Protein 7T28 (pdb70)

Solvent-accessible surface area: 12103 Å² total; per-residue (Å²): 52,67,17,78,8,8,0,0,0,20,38,177,22,178,159,42,34,5,3,0,0,4,2,24,9,70,67,49,20,32,0,0,1,1,0,0,98,28,0,6,137,2,1,140,90,52,127,18,81,24,76,49,5,52,0,0,0,0,0,6,18,58,67,14,2,10,33,2,3,56,84,4,2,60,64,7,76,115,106,34,70,26,92,114,14,36,0,1,0,0,88,73,6,33,116,42,0,25,108,101,27,17,172,31,19,15,182,149,23,105,124,90,62,12,80,59,8,4,57,46,79,60,0,140,19,161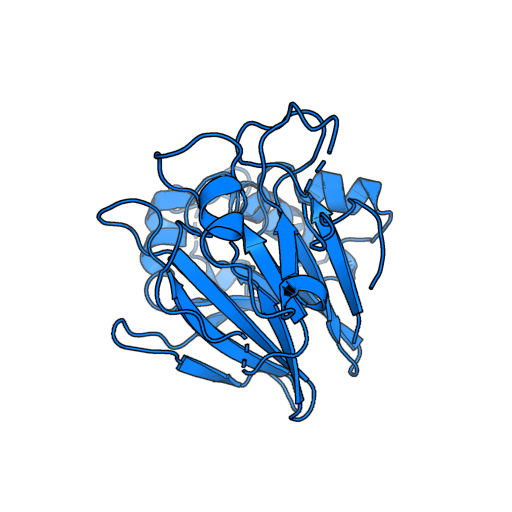,112,120,30,58,15,147,23,88,36,85,170,34,1,5,1,38,2,55,20,10,148,18,51,94,193,42,38,5,9,0,0,0,3,9,0,165,65,79,54,55,10,8,3,5,8,7,58,60,35,119,178,65,55,54,94,12,45,94,3,14,12,0,0,11,73,124,99,40,74,59,23,0,2,48,60,42,12,67,115,135,34,118,133,119,61,16,100,101,17,43,2,0,4,6,15,38,140,37,186,141,79,176,15,164,44,2,104,55,69,141,75,181

Organism: Bacillus phage BSP38 (NCBI:txid2283013)

Secondary structure (DSSP, 8-state):
-EEEEEE-B-TT-SSS-B-EEEEE-TTS-EEEE---TTHHHHHHHTT--GGG--EEE---SSHHHHTTHHHHHHIIIIISSS--EEEEEEGGGSHHIIIIITTTS-STT----GGGTEEEEEE---SSS-EEEE-SSSEEEEEEEE--STT--EEEEEEEETTEEEEEE------SS-----SEEEEE-BSSSSTTS-BHHHHHTT-TTSGGGTEEEESB-S-------EEPPTT-B-

Foldseek 3Di:
DKKAFLWFAAPPADPTAQGKIWDAAPVRATEIEFDAQCSVVSCVVLVHDLVSHAAYEYFDLDRSRCVCVLVSLVCCVPVVVLPAHYYEYEQVCQCVNQVPSCVVAHDPDGDDTPVSRHPYDHAYDDAPAWGWDDDDPFWIKIWYWEFFDPPGTGIWIWTTGNHATEETGGSYAPDPDDDLSHQAYEAEEECDPDDRGHHPVSVVVVPPPPSLCRYEYGHYHHPDPDPSHYYRDHSDMD

Structure (mmCIF, N/CA/C/O backbone):
data_7T28
#
_entry.id   7T28
#
_cell.length_a   82.485
_cell.length_b   82.485
_cell.length_c   76.098
_cell.angle_alpha   90.000
_cell.angle_beta   90.000
_cell.angle_gamma   120.000
#
_symmetry.space_group_name_H-M   'P 32 2 1'
#
loop_
_entity.id
_entity.type
_entity.pdbx_description
1 polymer 'Putative metal-dependent hydrolase'
2 non-polymer 'ZINC ION'
3 water water
#
loop_
_atom_site.group_PDB
_atom_site.id
_atom_site.type_symbol
_atom_site.label_atom_id
_atom_site.label_alt_id
_atom_site.label_comp_id
_atom_site.label_asym_id
_atom_site.label_entity_id
_atom_site.label_seq_id
_atom_site.pdbx_PDB_ins_code
_atom_site.Cartn_x
_atom_site.Cartn_y
_atom_site.Cartn_z
_atom_site.occupancy
_atom_site.B_iso_or_equiv
_atom_site.auth_seq_id
_atom_site.auth_comp_id
_atom_site.auth_asym_id
_atom_site.auth_atom_id
_atom_site.pdbx_PDB_model_num
ATOM 1 N N . THR A 1 6 ? 22.37519 -2.24081 4.07114 1.000 115.36411 6 THR A N 1
ATOM 2 C CA . THR A 1 6 ? 23.26033 -2.71879 3.01528 1.000 124.67576 6 THR A CA 1
ATOM 3 C C . THR A 1 6 ? 22.48728 -3.50365 1.95990 1.000 111.52418 6 THR A C 1
ATOM 4 O O . THR A 1 6 ? 22.04774 -4.62738 2.20589 1.000 109.56079 6 THR A O 1
ATOM 8 N N . GLN A 1 7 ? 22.32290 -2.90401 0.78306 1.000 103.36514 7 GLN A N 1
ATOM 9 C CA . GLN A 1 7 ? 21.63494 -3.54130 -0.32840 1.000 113.38213 7 GLN A CA 1
ATOM 10 C C . GLN A 1 7 ? 22.43706 -3.34903 -1.60650 1.000 108.79737 7 GLN A C 1
ATOM 11 O O . GLN A 1 7 ? 23.20519 -2.39236 -1.74155 1.000 106.00756 7 GLN A O 1
ATOM 17 N N . ILE A 1 8 ? 22.24683 -4.27056 -2.54584 1.000 97.62049 8 ILE A N 1
ATOM 18 C CA . ILE A 1 8 ? 22.93392 -4.23868 -3.82881 1.000 110.17726 8 ILE A CA 1
ATOM 19 C C . ILE A 1 8 ? 21.89664 -4.09037 -4.93284 1.000 101.80520 8 ILE A C 1
ATOM 20 O O . ILE A 1 8 ? 20.75089 -4.53421 -4.80304 1.00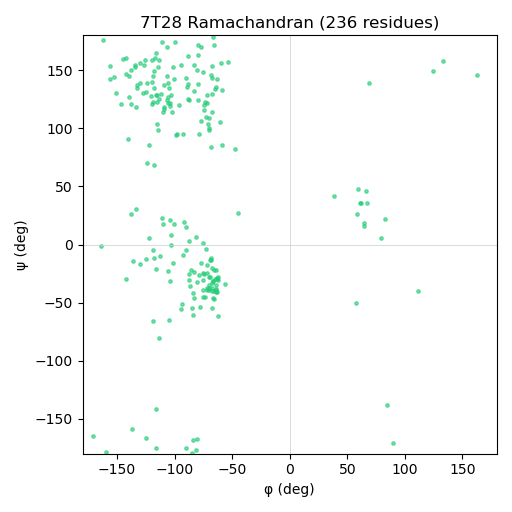0 107.74539 8 ILE A O 1
ATOM 25 N N . ARG A 1 9 ? 22.30160 -3.43742 -6.01943 1.000 100.54938 9 ARG A N 1
ATOM 26 C CA . ARG A 1 9 ? 21.47422 -3.29767 -7.21093 1.000 93.57750 9 ARG A CA 1
ATOM 27 C C . ARG A 1 9 ? 22.33024 -3.61696 -8.42522 1.000 86.65035 9 ARG A C 1
ATOM 28 O O . ARG A 1 9 ? 23.32821 -2.93584 -8.67941 1.000 87.61889 9 ARG A O 1
ATOM 36 N N . MET A 1 10 ? 21.95086 -4.65591 -9.16354 1.000 100.09251 10 MET A N 1
ATOM 37 C CA . MET A 1 10 ? 22.68240 -5.04959 -10.36257 1.000 96.06835 10 MET A CA 1
ATOM 38 C C . MET A 1 10 ? 22.32004 -4.09646 -11.49428 1.000 81.09550 10 MET A C 1
ATOM 39 O O . MET A 1 10 ? 21.21303 -4.15992 -12.03922 1.000 85.60130 10 MET A O 1
ATOM 44 N N . VAL A 1 11 ? 23.24898 -3.20205 -11.83878 1.000 75.66298 11 VAL A N 1
ATOM 45 C CA . VAL A 1 11 ? 23.02478 -2.27767 -12.94902 1.000 86.15371 11 VAL A CA 1
ATOM 46 C C . VAL A 1 11 ? 22.86557 -3.05274 -14.25065 1.000 75.52612 11 VAL A C 1
ATOM 47 O O . VAL A 1 11 ? 21.81970 -2.99859 -14.90779 1.000 78.25277 11 VAL A O 1
ATOM 51 N N . GLY A 1 12 ? 23.90446 -3.78667 -14.63771 1.000 73.46717 12 GLY A N 1
ATOM 52 C CA . GLY A 1 12 ? 23.83257 -4.66029 -15.79042 1.000 73.74793 12 GLY A CA 1
ATOM 53 C C . GLY A 1 12 ? 24.08340 -6.10345 -15.40907 1.000 74.03287 12 GLY A C 1
ATOM 54 O O . GLY A 1 12 ? 24.68577 -6.37587 -14.36665 1.000 77.90301 12 GLY A O 1
ATOM 55 N N . THR A 1 13 ? 23.62783 -7.03928 -16.24052 1.000 88.82766 13 THR A N 1
ATOM 56 C CA . THR A 1 13 ? 23.76482 -8.46010 -15.94509 1.000 83.22698 13 THR A CA 1
ATOM 57 C C . THR A 1 13 ? 24.34257 -9.28355 -17.08660 1.000 90.84105 13 THR A C 1
ATOM 58 O O . THR A 1 13 ? 24.79211 -10.40888 -16.83693 1.000 82.74008 13 THR A O 1
ATOM 62 N N . GLY A 1 14 ? 24.35799 -8.77190 -18.31744 1.000 82.97147 14 GLY A N 1
ATOM 63 C CA . GLY A 1 14 ? 24.82474 -9.55101 -19.44270 1.000 78.01893 14 GLY A CA 1
ATOM 64 C C . GLY A 1 14 ? 26.33658 -9.65546 -19.51511 1.000 75.11334 14 GLY A C 1
ATOM 65 O O . GLY A 1 14 ? 27.07873 -8.98306 -18.79976 1.000 71.96626 14 GLY A O 1
ATOM 66 N N . SER A 1 15 ? 26.79182 -10.52626 -20.41215 1.000 96.28232 15 SER A N 1
ATOM 67 C CA . SER A 1 15 ? 28.21578 -10.73235 -20.63760 1.000 96.90345 15 SER A CA 1
ATOM 68 C C . SER A 1 15 ? 28.75547 -9.62053 -21.53759 1.000 90.46057 15 SER A C 1
ATOM 69 O O . SER A 1 15 ? 28.09510 -8.60712 -21.78351 1.000 77.39025 15 SER A O 1
ATOM 72 N N . ALA A 1 16 ? 29.97502 -9.80730 -22.04860 1.000 86.77023 16 ALA A N 1
ATOM 73 C CA . ALA A 1 16 ? 30.61038 -8.76670 -22.85009 1.000 82.88292 16 ALA A CA 1
ATOM 74 C C . ALA A 1 16 ? 29.88311 -8.53562 -24.16776 1.000 92.65251 16 ALA A C 1
ATOM 75 O O . ALA A 1 16 ? 29.87300 -7.40934 -24.67743 1.000 79.69833 16 ALA A O 1
ATOM 77 N N . PHE A 1 17 ? 29.26807 -9.57614 -24.72978 1.000 80.03628 17 PHE A N 1
ATOM 78 C CA . PHE A 1 17 ? 28.63706 -9.49597 -26.04068 1.000 87.00271 17 PHE A CA 1
ATOM 79 C C . PHE A 1 17 ? 27.11590 -9.56160 -25.96203 1.000 87.36932 17 PHE A C 1
ATOM 80 O O . PHE A 1 17 ? 26.45682 -9.82365 -26.97311 1.000 92.96920 17 PHE A O 1
ATOM 88 N N . SER A 1 18 ? 26.54609 -9.32639 -24.78434 1.000 91.06236 18 SER A N 1
ATOM 89 C CA . SER A 1 18 ? 25.09845 -9.31741 -24.64511 1.000 99.68182 18 SER A CA 1
ATOM 90 C C . SER A 1 18 ? 24.51264 -8.03627 -25.22842 1.000 90.54308 18 SER A C 1
ATOM 91 O O . SER A 1 18 ? 25.13921 -6.97329 -25.21027 1.000 85.16558 18 SER A O 1
ATOM 94 N N . LYS A 1 19 ? 23.29236 -8.14859 -25.75703 1.000 98.47991 19 LYS A N 1
ATOM 95 C CA . LYS A 1 19 ? 22.58354 -7.00742 -26.31616 1.000 106.72037 19 LYS A CA 1
ATOM 96 C C . LYS A 1 19 ? 21.30569 -6.65078 -25.57232 1.000 110.83928 19 LYS A C 1
ATOM 97 O O . LYS A 1 19 ? 20.84340 -5.51140 -25.69486 1.000 116.74526 19 LYS A O 1
ATOM 103 N N . LYS A 1 20 ? 20.72285 -7.57984 -24.81490 1.000 97.70705 20 LYS A N 1
ATOM 104 C CA . LYS A 1 20 ? 19.51058 -7.29947 -24.05606 1.000 104.03165 20 LYS A CA 1
ATOM 105 C C . LYS A 1 20 ? 19.80438 -6.73097 -22.67522 1.000 105.31339 20 LYS A C 1
ATOM 106 O O . LYS A 1 20 ? 19.00059 -5.95139 -22.15102 1.000 112.58794 20 LYS A O 1
ATOM 112 N N . PHE A 1 21 ? 20.93288 -7.10028 -22.07560 1.000 97.02883 21 PHE A N 1
ATOM 113 C CA . PHE A 1 21 ? 21.33677 -6.59302 -20.77446 1.000 92.08613 21 PHE A CA 1
ATOM 114 C C . PHE A 1 21 ? 22.63323 -5.80476 -20.91456 1.000 86.33018 21 PHE A C 1
ATOM 115 O O . PHE A 1 21 ? 23.37391 -5.95507 -21.89053 1.000 102.72688 21 PHE A O 1
ATOM 123 N N . TYR A 1 22 ? 22.90314 -4.95992 -19.92215 1.000 87.63418 22 TYR A N 1
ATOM 124 C CA . TYR A 1 22 ? 24.08146 -4.10915 -19.94389 1.000 81.48081 22 TYR A CA 1
ATOM 125 C C . TYR A 1 22 ? 25.31259 -4.87709 -19.47996 1.000 86.47088 22 TYR A C 1
ATOM 126 O O . TYR A 1 22 ? 25.26670 -6.07763 -19.20616 1.000 81.61504 22 TYR A O 1
ATOM 135 N N . ASN A 1 23 ? 26.43299 -4.16414 -19.39364 1.000 82.76596 23 ASN A N 1
ATOM 136 C CA . ASN A 1 23 ? 27.64465 -4.74699 -18.83741 1.000 81.83954 23 ASN A CA 1
ATOM 137 C C . ASN A 1 23 ? 27.43380 -5.06307 -17.36237 1.000 77.92854 23 ASN A C 1
ATOM 138 O O . ASN A 1 23 ? 26.89154 -4.25049 -16.60909 1.000 80.52096 23 ASN A O 1
ATOM 143 N N . ASN A 1 24 ? 27.85082 -6.26256 -16.95709 1.000 91.37016 24 ASN A N 1
ATOM 144 C CA . ASN A 1 24 ? 27.65083 -6.73335 -15.59193 1.000 76.37363 24 ASN A CA 1
ATOM 145 C C . ASN A 1 24 ? 28.35606 -5.82278 -14.59669 1.000 71.55463 24 ASN A C 1
ATOM 146 O O . ASN A 1 24 ? 29.58569 -5.84561 -14.48313 1.000 80.80837 24 ASN A O 1
ATOM 151 N N . SER A 1 25 ? 27.58165 -5.01261 -13.88085 1.000 66.65342 25 SER A N 1
ATOM 152 C CA . SER A 1 25 ? 28.11061 -4.08310 -12.89706 1.000 75.95454 25 SER A CA 1
ATOM 153 C C . SER A 1 25 ? 27.19783 -4.08047 -11.68226 1.000 77.08888 25 SER A C 1
ATOM 154 O O . SER A 1 25 ? 25.97899 -4.22475 -11.81172 1.000 69.72747 25 SER A O 1
ATOM 157 N N . ALA A 1 26 ? 27.79388 -3.92570 -10.50566 1.000 68.26888 26 ALA A N 1
ATOM 158 C CA . ALA A 1 26 ? 27.06610 -3.94251 -9.24683 1.000 86.61318 26 ALA A CA 1
ATOM 159 C C . ALA A 1 26 ? 27.02310 -2.54296 -8.65030 1.000 81.37045 26 ALA A C 1
ATOM 160 O O . ALA A 1 26 ? 28.02524 -1.82138 -8.66042 1.000 82.52059 26 ALA A O 1
ATOM 162 N N . LEU A 1 27 ? 25.85850 -2.16634 -8.13186 1.000 75.97291 27 LEU A N 1
ATOM 163 C CA . LEU A 1 27 ? 25.65141 -0.87667 -7.47780 1.000 74.28850 27 LEU A CA 1
ATOM 164 C C . LEU A 1 27 ? 25.36155 -1.15129 -6.00524 1.000 83.59488 27 LEU A C 1
ATOM 165 O O . LEU A 1 27 ? 24.23191 -1.48527 -5.63596 1.000 80.68400 27 LEU A O 1
ATOM 170 N N . VAL A 1 28 ? 26.38529 -1.01233 -5.16804 1.000 79.51432 28 VAL A N 1
ATOM 171 C CA . VAL A 1 28 ? 26.29129 -1.32145 -3.74636 1.000 90.76040 28 VAL A CA 1
ATOM 172 C C . VAL A 1 28 ? 26.18855 -0.02184 -2.96256 1.000 95.12145 28 VAL A C 1
ATOM 173 O O . VAL A 1 28 ? 27.00561 0.88998 -3.14338 1.000 96.24790 28 VAL A O 1
ATOM 177 N N . THR A 1 29 ? 25.18397 0.06415 -2.09428 1.000 90.28790 29 THR A N 1
ATOM 178 C CA . THR A 1 29 ? 25.02305 1.17780 -1.16782 1.000 96.36684 29 THR A CA 1
ATOM 179 C C . THR A 1 29 ? 25.08415 0.62793 0.24999 1.000 103.65192 29 THR A C 1
ATOM 180 O O . THR A 1 29 ? 24.29801 -0.25435 0.61179 1.000 100.94316 29 THR A O 1
ATOM 184 N N . PHE A 1 30 ? 26.01817 1.14345 1.04496 1.000 100.88361 30 PHE A N 1
ATOM 185 C CA . PHE A 1 30 ? 26.29105 0.59985 2.36458 1.000 110.26161 30 PHE A CA 1
ATOM 186 C C . PHE A 1 30 ? 25.42297 1.27857 3.42393 1.000 120.89184 30 PHE A C 1
ATOM 187 O O . PHE A 1 30 ? 24.55365 2.10145 3.12649 1.000 116.87030 30 PHE A O 1
ATOM 195 N N . THR A 1 31 ? 25.66878 0.92419 4.68838 1.000 107.14946 31 THR A N 1
ATOM 196 C CA . THR A 1 31 ? 24.85980 1.45365 5.78151 1.000 112.79781 31 THR A CA 1
ATOM 197 C C . THR A 1 31 ? 25.20150 2.90481 6.09497 1.000 116.08510 31 THR A C 1
ATOM 198 O O . THR A 1 31 ? 24.35703 3.63556 6.62544 1.000 121.01586 31 THR A O 1
ATOM 202 N N . ASN A 1 32 ? 26.42194 3.34070 5.78329 1.000 118.33876 32 ASN A N 1
ATOM 203 C CA . ASN A 1 32 ? 26.85089 4.70609 6.05170 1.000 121.76812 32 ASN A CA 1
ATOM 204 C C . ASN A 1 32 ? 26.60132 5.64424 4.87462 1.000 122.59980 32 ASN A C 1
ATOM 205 O O . ASN A 1 32 ? 27.21833 6.71359 4.80417 1.000 122.12342 32 ASN A O 1
ATOM 210 N N . GLY A 1 33 ? 25.71434 5.27004 3.95420 1.000 114.65808 33 GLY A N 1
ATOM 211 C CA . GLY A 1 33 ? 25.39656 6.09823 2.81121 1.000 114.50956 33 GLY A CA 1
ATOM 212 C C . GLY A 1 33 ? 26.40059 6.05638 1.68100 1.000 109.27634 33 GLY A C 1
ATOM 213 O O . GLY A 1 33 ? 26.25234 6.81834 0.71645 1.000 109.10523 33 GLY A O 1
ATOM 214 N N . TYR A 1 34 ? 27.41210 5.19646 1.76122 1.000 109.97545 34 TYR A N 1
ATOM 215 C CA . TYR A 1 34 ? 28.43020 5.11186 0.72235 1.000 102.25849 34 TYR A CA 1
ATOM 216 C C . TYR A 1 34 ? 27.89392 4.29787 -0.44968 1.000 104.10632 34 TYR A C 1
ATOM 217 O O . TYR A 1 34 ? 27.45788 3.15516 -0.27156 1.000 106.87244 34 TYR A O 1
ATOM 226 N N . ASN A 1 35 ? 27.92367 4.88359 -1.64368 1.000 95.56467 35 ASN A N 1
ATOM 227 C CA . ASN A 1 35 ? 27.45863 4.22216 -2.85594 1.000 98.83612 35 ASN A CA 1
ATOM 228 C C . ASN A 1 35 ? 28.66678 3.77347 -3.66869 1.000 94.61719 35 ASN A C 1
ATOM 229 O O . ASN A 1 35 ? 29.47844 4.60391 -4.09182 1.000 87.49002 35 ASN A O 1
ATOM 234 N N . LEU A 1 36 ? 28.78178 2.46554 -3.88499 1.000 86.09024 36 LEU A N 1
ATOM 235 C CA . LEU A 1 36 ? 29.92248 1.87341 -4.56971 1.000 82.47138 36 LEU A CA 1
ATOM 236 C C . LEU A 1 36 ? 29.45840 1.18586 -5.84474 1.000 92.05674 36 LEU A C 1
ATOM 237 O O . LEU A 1 36 ? 28.46037 0.45737 -5.83548 1.000 96.00985 36 LEU A O 1
ATOM 242 N N . LEU A 1 37 ? 30.18461 1.41843 -6.93401 1.000 79.17087 37 LEU A N 1
ATOM 243 C CA . LEU A 1 37 ? 29.94480 0.75573 -8.20786 1.000 78.41025 37 LEU A CA 1
ATOM 244 C C . LEU A 1 37 ? 31.11479 -0.16865 -8.51212 1.000 76.59161 37 LEU A C 1
ATOM 245 O O . LEU A 1 37 ? 32.27511 0.24920 -8.44003 1.000 75.67835 37 LEU A O 1
ATOM 250 N N . ILE A 1 38 ? 30.81125 -1.41778 -8.84562 1.000 72.83238 38 ILE A N 1
ATOM 251 C CA . ILE A 1 38 ? 31.82456 -2.41081 -9.18164 1.000 74.25624 38 ILE A CA 1
ATOM 252 C C . ILE A 1 38 ? 31.84318 -2.55090 -10.69811 1.000 76.37754 38 ILE A C 1
ATOM 253 O O . ILE A 1 38 ? 30.86269 -3.00620 -11.29762 1.000 70.02152 38 ILE A O 1
ATOM 258 N N . ASP A 1 39 ? 32.96022 -2.14509 -11.31164 1.000 83.92528 39 ASP A N 1
ATOM 259 C CA . ASP A 1 39 ? 33.17903 -2.19078 -12.75671 1.000 71.64486 39 ASP A CA 1
ATOM 260 C C . ASP A 1 39 ? 32.28524 -1.19858 -13.49538 1.000 78.13511 39 ASP A C 1
ATOM 261 O O . ASP A 1 39 ? 31.10738 -1.03684 -13.16042 1.000 74.34782 39 ASP A O 1
ATOM 266 N N . CYS A 1 40 ? 32.84015 -0.52590 -14.50686 1.000 78.54247 40 CYS A N 1
ATOM 267 C CA . CYS A 1 40 ? 32.11686 0.50035 -15.26580 1.000 79.50574 40 CYS A CA 1
ATOM 268 C C . CYS A 1 40 ? 32.49466 0.35297 -16.73947 1.000 81.09277 40 CYS A C 1
ATOM 269 O O . CYS A 1 40 ? 33.46538 0.95404 -17.20719 1.000 81.25069 40 CYS A O 1
ATOM 272 N N . GLY A 1 41 ? 31.71844 -0.44652 -17.46443 1.000 74.09955 41 GLY A N 1
ATOM 273 C CA . GLY A 1 41 ? 31.95575 -0.67917 -18.87136 1.000 82.01892 41 GLY A CA 1
ATOM 274 C C . GLY A 1 41 ? 31.34677 0.39762 -19.74910 1.000 83.45067 41 GLY A C 1
ATOM 275 O O . GLY A 1 41 ? 30.90462 1.45260 -19.29182 1.000 90.62785 41 GLY A O 1
ATOM 276 N N . HIS A 1 42 ? 31.32226 0.10577 -21.05188 1.000 72.25409 42 HIS A N 1
ATOM 277 C CA . HIS A 1 42 ? 30.85215 1.08643 -22.02485 1.000 75.78610 42 HIS A CA 1
ATOM 278 C C . HIS A 1 42 ? 29.36055 1.36582 -21.88530 1.000 76.74147 42 HIS A C 1
ATOM 279 O O . HIS A 1 42 ? 28.92091 2.49554 -22.12720 1.000 81.23149 42 HIS A O 1
ATOM 286 N N . SER A 1 43 ? 28.57080 0.36711 -21.49631 1.000 74.25118 43 SER A N 1
ATOM 287 C CA . SER A 1 43 ? 27.12731 0.52001 -21.37822 1.000 76.71463 43 SER A CA 1
ATOM 288 C C . SER A 1 43 ? 26.66120 0.66620 -19.93423 1.000 83.06013 43 SER A C 1
ATOM 289 O O . SER A 1 43 ? 25.45229 0.66087 -19.68219 1.000 97.51186 43 SER A O 1
ATOM 292 N N . VAL A 1 44 ? 27.58270 0.80153 -18.98585 1.000 73.13396 44 VAL A N 1
ATOM 293 C CA . VAL A 1 44 ? 27.22440 0.92431 -17.57314 1.000 77.08444 44 VAL A CA 1
ATOM 294 C C . VAL A 1 44 ? 26.67310 2.31693 -17.26991 1.000 76.15538 44 VAL A C 1
ATOM 295 O O . VAL A 1 44 ? 25.65104 2.41680 -16.57470 1.000 81.94818 44 VAL A O 1
ATOM 299 N N . PRO A 1 45 ? 27.28667 3.41325 -17.74148 1.000 73.57828 45 PRO A N 1
ATOM 300 C CA . PRO A 1 45 ? 26.64883 4.72623 -17.53719 1.000 76.48652 45 PRO A CA 1
ATOM 301 C C . PRO A 1 45 ? 25.23795 4.80835 -18.09377 1.000 79.80797 45 PRO A C 1
ATOM 302 O O . PRO A 1 45 ? 24.39410 5.50278 -17.51285 1.000 83.00572 45 PRO A O 1
ATOM 306 N N . LYS A 1 46 ? 24.95261 4.12161 -19.20327 1.000 88.81523 46 LYS A N 1
ATOM 307 C CA . LYS A 1 46 ? 23.57862 4.06029 -19.69091 1.000 95.86871 46 LYS A CA 1
ATOM 308 C C . LYS A 1 46 ? 22.71059 3.21214 -18.77007 1.000 92.62095 46 LYS A C 1
ATOM 309 O O . LYS A 1 46 ? 21.54482 3.54513 -18.52523 1.000 96.65565 46 LYS A O 1
ATOM 315 N N . GLY A 1 47 ? 23.26107 2.11116 -18.25158 1.000 82.29643 47 GLY A N 1
ATOM 316 C CA . GLY A 1 47 ? 22.53409 1.32305 -17.27161 1.000 98.97737 47 GLY A CA 1
ATOM 317 C C . GLY A 1 47 ? 22.23425 2.09660 -16.00400 1.000 92.23446 47 GLY A C 1
ATOM 318 O O . GLY A 1 47 ? 21.22444 1.84447 -15.34104 1.000 93.51883 47 GLY A O 1
ATOM 319 N N . LEU A 1 48 ? 23.10523 3.04331 -15.64668 1.000 85.87606 48 LEU A N 1
ATOM 320 C CA . LEU A 1 48 ? 22.81434 3.93450 -14.52943 1.000 94.86661 48 LEU A CA 1
ATOM 321 C C . LEU A 1 48 ? 21.72760 4.93590 -14.89785 1.000 96.22204 48 LEU A C 1
ATOM 322 O O . LEU A 1 48 ? 20.87968 5.27635 -14.06486 1.000 105.26523 48 LEU A O 1
ATOM 327 N N . HIS A 1 49 ? 21.73729 5.41868 -16.14298 1.000 108.51469 49 HIS A N 1
ATOM 328 C CA . HIS A 1 49 ? 20.70517 6.35006 -16.58389 1.000 102.76663 49 HIS A CA 1
ATOM 329 C C . HIS A 1 49 ? 19.35331 5.66194 -16.72179 1.000 106.37496 49 HIS A C 1
ATOM 330 O O . HIS A 1 49 ? 18.31109 6.31023 -16.57391 1.000 111.41767 49 HIS A O 1
ATOM 337 N N . ASP A 1 50 ? 19.34895 4.35666 -17.00271 1.000 110.91396 50 ASP A N 1
ATOM 338 C CA . ASP A 1 50 ? 18.09158 3.62014 -17.07828 1.000 114.08012 50 ASP A CA 1
ATOM 339 C C . ASP A 1 50 ? 17.52513 3.35920 -15.68801 1.000 117.49369 50 ASP A C 1
ATOM 340 O O . ASP A 1 50 ? 16.30916 3.44599 -15.47995 1.000 126.35265 50 ASP A O 1
ATOM 345 N N . ALA A 1 51 ? 18.38994 3.04862 -14.72316 1.000 117.15086 51 ALA A N 1
ATOM 346 C CA . ALA A 1 51 ? 17.96421 2.78653 -13.35400 1.000 123.00419 51 ALA A CA 1
ATOM 347 C C . ALA A 1 51 ? 17.59177 4.05179 -12.59063 1.000 123.77534 51 ALA A C 1
ATOM 348 O O . ALA A 1 51 ? 17.25260 3.95855 -11.40573 1.000 125.57556 51 ALA A O 1
ATOM 350 N N . ASP A 1 52 ? 17.65973 5.22051 -13.23341 1.000 123.00499 52 ASP A N 1
ATOM 351 C CA . ASP A 1 52 ? 17.22410 6.48934 -12.64355 1.000 136.71453 52 ASP A CA 1
ATOM 352 C C . ASP A 1 52 ? 18.02661 6.84772 -11.39421 1.000 143.68116 52 ASP A C 1
ATOM 353 O O . ASP A 1 52 ? 17.49480 7.41295 -10.43645 1.000 138.16471 52 ASP A O 1
ATOM 358 N N . ILE A 1 53 ? 19.31557 6.52691 -11.39894 1.000 139.01532 53 ILE A N 1
ATOM 359 C CA . ILE A 1 53 ? 20.21370 6.94676 -10.33030 1.000 132.11186 53 ILE A CA 1
ATOM 360 C C . ILE A 1 53 ? 21.16716 7.99170 -10.90751 1.000 127.49552 53 ILE A C 1
ATOM 361 O O . ILE A 1 53 ? 21.96608 7.67682 -11.80287 1.000 119.17084 53 ILE A O 1
ATOM 366 N N . PRO A 1 54 ? 21.10572 9.24203 -10.45251 1.000 129.81367 54 PRO A N 1
ATOM 367 C CA . PRO A 1 54 ? 22.02993 10.25786 -10.96782 1.000 119.28346 54 PRO A CA 1
ATOM 368 C C . PRO A 1 54 ? 23.47175 9.91434 -10.62662 1.000 111.66149 54 PRO A C 1
ATOM 369 O O . PRO A 1 54 ? 23.77033 9.39496 -9.54918 1.000 122.85494 54 PRO A O 1
ATOM 373 N N . LEU A 1 55 ? 24.37058 10.21037 -11.56619 1.000 118.86458 55 LEU A N 1
ATOM 374 C CA . LEU A 1 55 ? 25.78413 9.90831 -11.38334 1.000 116.18794 55 LEU A CA 1
ATOM 375 C C . LEU A 1 55 ? 26.43983 10.77860 -10.32028 1.000 110.20828 55 LEU A C 1
ATOM 376 O O . LEU A 1 55 ? 27.55212 10.46025 -9.88587 1.000 109.02656 55 LEU A O 1
ATOM 381 N N . GLU A 1 56 ? 25.78413 11.85920 -9.89072 1.000 106.20475 56 GLU A N 1
ATOM 382 C CA . GLU A 1 56 ? 26.33156 12.70667 -8.83894 1.000 115.16108 56 GLU A CA 1
ATOM 383 C C . GLU A 1 56 ? 26.35376 12.02168 -7.47906 1.000 110.42367 56 GLU A C 1
ATOM 384 O O . GLU A 1 56 ? 27.00943 12.52912 -6.56281 1.000 113.61879 56 GLU A O 1
ATOM 390 N N . SER A 1 57 ? 25.66383 10.89420 -7.32372 1.000 105.70210 57 SER A N 1
ATOM 391 C CA . SER A 1 57 ? 25.62291 10.17357 -6.05875 1.000 113.69517 57 SER A CA 1
ATOM 392 C C . SER A 1 57 ? 26.72284 9.12686 -5.93051 1.000 103.29129 57 SER A C 1
ATOM 393 O O . SER A 1 57 ? 26.84784 8.51136 -4.86703 1.000 103.93873 57 SER A O 1
ATOM 396 N N . ILE A 1 58 ? 27.52117 8.91278 -6.97680 1.000 100.77116 58 ILE A N 1
ATOM 397 C CA . ILE A 1 58 ? 28.57475 7.90506 -6.92750 1.000 98.41035 58 ILE A CA 1
ATOM 398 C C . ILE A 1 58 ? 29.69501 8.37971 -6.01253 1.000 91.77534 58 ILE A C 1
ATOM 399 O O . ILE A 1 58 ? 30.20895 9.49589 -6.15860 1.000 94.68358 58 ILE A O 1
ATOM 404 N N . ASP A 1 59 ? 30.08323 7.53223 -5.06328 1.000 86.26328 59 ASP A N 1
ATOM 405 C CA . ASP A 1 59 ? 31.17056 7.85825 -4.14993 1.000 88.64251 59 ASP A CA 1
ATOM 406 C C . ASP A 1 59 ? 32.46653 7.13690 -4.48184 1.000 84.34989 59 ASP A C 1
ATOM 407 O O . ASP A 1 59 ? 33.54723 7.68558 -4.24182 1.000 85.65005 59 ASP A O 1
ATOM 412 N N . GLY A 1 60 ? 32.38397 5.92840 -5.02795 1.000 89.00030 60 GLY A N 1
ATOM 413 C CA . GLY A 1 60 ? 33.57254 5.17276 -5.36895 1.000 80.62035 60 GLY A CA 1
ATOM 414 C C . GLY A 1 60 ? 33.27410 4.16105 -6.44771 1.000 76.53038 60 GLY A C 1
ATOM 415 O O . GLY A 1 60 ? 32.13667 3.70421 -6.59578 1.000 76.08823 60 GLY A O 1
ATOM 416 N N . ILE A 1 61 ? 34.30648 3.81037 -7.21001 1.000 75.61324 61 ILE A N 1
ATOM 417 C CA . ILE A 1 61 ? 34.20358 2.82516 -8.27897 1.000 75.12108 61 ILE A CA 1
ATOM 418 C C . ILE A 1 61 ? 35.28513 1.77590 -8.06823 1.000 71.19429 61 ILE A C 1
ATOM 419 O O . ILE A 1 61 ? 36.45687 2.11623 -7.86838 1.000 72.21810 61 ILE A O 1
ATOM 424 N N . LEU A 1 62 ? 34.89140 0.50668 -8.10536 1.000 69.36049 62 LEU A N 1
ATOM 425 C CA . LEU A 1 62 ? 35.80948 -0.61236 -7.96108 1.000 69.66579 62 LEU A CA 1
ATOM 426 C C . LEU A 1 62 ? 36.03026 -1.27512 -9.31372 1.000 66.76017 62 LEU A C 1
ATOM 427 O O . LEU A 1 62 ? 35.08679 -1.45287 -10.09031 1.000 65.73110 62 LEU A O 1
ATOM 432 N N . ILE A 1 63 ? 37.27842 -1.64589 -9.58632 1.000 66.84754 63 ILE A N 1
ATOM 433 C CA . ILE A 1 63 ? 37.68406 -2.18833 -10.87615 1.000 65.93427 63 ILE A CA 1
ATOM 434 C C . ILE A 1 63 ? 38.25671 -3.58333 -10.66681 1.000 66.03429 63 ILE A C 1
ATOM 435 O O . ILE A 1 63 ? 39.14755 -3.77630 -9.83171 1.000 72.81405 63 ILE A O 1
ATOM 440 N N . THR A 1 64 ? 37.73981 -4.55306 -11.42296 1.000 76.84195 64 THR A N 1
ATOM 441 C CA . THR A 1 64 ? 38.25513 -5.91480 -11.41375 1.000 72.98096 64 THR A CA 1
ATOM 442 C C . THR A 1 64 ? 38.77324 -6.35879 -12.77472 1.000 87.24057 64 THR A C 1
ATOM 443 O O . THR A 1 64 ? 39.31856 -7.46346 -12.88454 1.000 86.47469 64 THR A O 1
ATOM 447 N N . HIS A 1 65 ? 38.62068 -5.53427 -13.80792 1.000 83.97516 65 HIS A N 1
ATOM 448 C CA . HIS A 1 65 ? 39.07195 -5.84512 -15.15496 1.000 97.31623 65 HIS A CA 1
ATOM 449 C C . HIS A 1 65 ? 39.88587 -4.68175 -15.70046 1.000 92.31300 65 HIS A C 1
ATOM 450 O O . HIS A 1 65 ? 39.73442 -3.53548 -15.27444 1.000 101.67992 65 HIS A O 1
ATOM 457 N N . THR A 1 66 ? 40.75268 -4.98967 -16.66281 1.000 84.66695 66 THR A N 1
ATOM 458 C CA . THR A 1 66 ? 41.35757 -3.97518 -17.51522 1.000 101.44264 66 THR A CA 1
ATOM 459 C C . THR A 1 66 ? 40.84186 -4.07492 -18.94576 1.000 89.55174 66 THR A C 1
ATOM 460 O O . THR A 1 66 ? 41.50802 -3.61798 -19.87981 1.000 101.22683 66 THR A O 1
ATOM 464 N N . HIS A 1 67 ? 39.66345 -4.66242 -19.12781 1.000 84.79303 67 HIS A N 1
ATOM 465 C CA . HIS A 1 67 ? 39.07600 -4.91561 -20.43338 1.000 81.77952 67 HIS A CA 1
ATOM 466 C C . HIS A 1 67 ? 37.91809 -3.95814 -20.68863 1.000 81.46369 67 HIS A C 1
ATOM 467 O O . HIS A 1 67 ? 37.45449 -3.24720 -19.79330 1.000 71.84938 67 HIS A O 1
ATOM 474 N N . ALA A 1 68 ? 37.44125 -3.97011 -21.93683 1.000 82.89272 68 ALA A N 1
ATOM 475 C CA . ALA A 1 68 ? 36.51446 -2.94004 -22.39900 1.000 75.49973 68 ALA A CA 1
ATOM 476 C C . ALA A 1 68 ? 35.19680 -2.96957 -21.63309 1.000 79.09226 68 ALA A C 1
ATOM 477 O O . ALA A 1 68 ? 34.64988 -1.91551 -21.28765 1.000 74.30221 68 ALA A O 1
ATOM 479 N N . ASP A 1 69 ? 34.66907 -4.16199 -21.35747 1.000 82.80192 69 ASP A N 1
ATOM 480 C CA . ASP A 1 69 ? 33.34496 -4.26086 -20.75307 1.000 82.98878 69 ASP A CA 1
ATOM 481 C C . ASP A 1 69 ? 33.31406 -3.84718 -19.28605 1.000 79.24623 69 ASP A C 1
ATOM 482 O O . ASP A 1 69 ? 32.22469 -3.82282 -18.70203 1.000 74.22457 69 ASP A O 1
ATOM 487 N N . HIS A 1 70 ? 34.45727 -3.52370 -18.67515 1.000 74.94692 70 HIS A N 1
ATOM 488 C CA . HIS A 1 70 ? 34.48335 -3.04991 -17.29673 1.000 78.88161 70 HIS A CA 1
ATOM 489 C C . HIS A 1 70 ? 35.17358 -1.70593 -17.10803 1.000 67.63289 70 HIS A C 1
ATOM 490 O O . HIS A 1 70 ? 35.04985 -1.12506 -16.02427 1.000 77.73937 70 HIS A O 1
ATOM 497 N N . ILE A 1 71 ? 35.90505 -1.20121 -18.10295 1.000 74.99791 71 ILE A N 1
ATOM 498 C CA . ILE A 1 71 ? 36.56747 0.09227 -18.00794 1.000 81.68292 71 ILE A CA 1
ATOM 499 C C . ILE A 1 71 ? 36.12331 1.04349 -19.11147 1.000 85.13070 71 ILE A C 1
ATOM 500 O O . ILE A 1 71 ? 36.66472 2.14317 -19.23040 1.000 78.25356 71 ILE A O 1
ATOM 505 N N . GLY A 1 72 ? 35.13786 0.64480 -19.91838 1.000 85.22570 72 GLY A N 1
ATOM 506 C CA . GLY A 1 72 ? 34.74560 1.46469 -21.05383 1.000 82.59380 72 GLY A CA 1
ATOM 507 C C . GLY A 1 72 ? 34.17151 2.80906 -20.64888 1.000 90.19998 72 GLY A C 1
ATOM 508 O O . GLY A 1 72 ? 34.44059 3.82763 -21.29018 1.000 80.77517 72 GLY A O 1
ATOM 509 N N . GLY A 1 73 ? 33.37962 2.83385 -19.58152 1.000 80.93683 73 GLY A N 1
ATOM 510 C CA . GLY A 1 73 ? 32.73562 4.04984 -19.13678 1.000 77.23112 73 GLY A CA 1
ATOM 511 C C . GLY A 1 73 ? 33.53291 4.91435 -18.19015 1.000 78.31546 73 GLY A C 1
ATOM 512 O O . GLY A 1 73 ? 33.01955 5.93829 -17.72898 1.000 79.05766 73 GLY A O 1
ATOM 513 N N . LEU A 1 74 ? 34.77816 4.54146 -17.88394 1.000 84.29817 74 LEU A N 1
ATOM 514 C CA . LEU A 1 74 ? 35.57625 5.33093 -16.95053 1.000 86.95112 74 LEU A CA 1
ATOM 515 C C . LEU A 1 74 ? 35.92471 6.69568 -17.53192 1.000 81.42941 74 LEU A C 1
ATOM 516 O O . LEU A 1 74 ? 35.95692 7.69538 -16.80451 1.000 85.86941 74 LEU A O 1
ATOM 521 N N . GLU A 1 75 ? 36.19269 6.75824 -18.83892 1.000 93.92935 75 GLU A N 1
ATOM 522 C CA . GLU A 1 75 ? 36.45030 8.04574 -19.47564 1.000 95.05843 75 GLU A CA 1
ATOM 523 C C . GLU A 1 75 ? 35.22119 8.94360 -19.42868 1.000 88.81031 75 GLU A C 1
ATOM 524 O O . GLU A 1 75 ? 35.34765 10.16497 -19.28392 1.000 92.30283 75 GLU A O 1
ATOM 530 N N . GLU A 1 76 ? 34.02714 8.35721 -19.53867 1.000 79.42740 76 GLU A N 1
ATOM 531 C CA . GLU A 1 76 ? 32.79997 9.13836 -19.43620 1.000 82.31459 76 GLU A CA 1
ATOM 532 C C . GLU A 1 76 ? 32.56670 9.63381 -18.01408 1.000 85.14914 76 GLU A C 1
ATOM 533 O O . GLU A 1 76 ? 32.04399 10.73813 -17.82198 1.000 89.22332 76 GLU A O 1
ATOM 539 N N . VAL A 1 77 ? 32.94578 8.83980 -17.01025 1.000 94.93449 77 VAL A N 1
ATOM 540 C CA . VAL A 1 77 ? 32.78426 9.26619 -15.62258 1.000 85.77023 77 VAL A CA 1
ATOM 541 C C . VAL A 1 77 ? 33.70221 10.44381 -15.31889 1.000 94.75815 77 VAL A C 1
ATOM 542 O O . VAL A 1 77 ? 33.28329 11.44044 -14.71805 1.000 92.72896 77 VAL A O 1
ATOM 546 N N . ALA A 1 78 ? 34.96922 10.34745 -15.73104 1.000 98.74402 78 ALA A N 1
ATOM 547 C CA . ALA A 1 78 ? 35.88338 11.47323 -15.57229 1.000 96.17003 78 ALA A CA 1
ATOM 548 C C . ALA A 1 78 ? 35.42861 12.67612 -16.38728 1.000 108.22674 78 ALA A C 1
ATOM 549 O O . ALA A 1 78 ? 35.70655 13.82170 -16.01407 1.000 109.44794 78 ALA A O 1
ATOM 551 N N . LEU A 1 79 ? 34.73276 12.43547 -17.50040 1.000 101.66401 79 LEU A N 1
ATOM 552 C CA . LEU A 1 79 ? 34.15535 13.52826 -18.27561 1.000 107.33574 79 LEU A CA 1
ATOM 553 C C . LEU A 1 79 ? 33.06930 14.24187 -17.47948 1.000 108.60694 79 LEU A C 1
ATOM 554 O O . LEU A 1 79 ? 33.03827 15.47653 -17.41680 1.000 110.52823 79 LEU A O 1
ATOM 559 N N . TYR A 1 80 ? 32.16923 13.47397 -16.86120 1.000 112.61973 80 TYR A N 1
ATOM 560 C CA . TYR A 1 80 ? 31.05871 14.06543 -16.12185 1.000 111.51433 80 TYR A CA 1
ATOM 561 C C . TYR A 1 80 ? 31.54846 14.79937 -14.87860 1.000 117.48084 80 TYR A C 1
ATOM 562 O O . TYR A 1 80 ? 31.05163 15.88456 -14.55454 1.000 114.09622 80 TYR A O 1
ATOM 571 N N . ASN A 1 81 ? 32.52885 14.22909 -14.17624 1.000 112.16856 81 ASN A N 1
ATOM 572 C CA . ASN A 1 81 ? 32.97001 14.80854 -12.91150 1.000 109.80775 81 ASN A CA 1
ATOM 573 C C . ASN A 1 81 ? 33.77651 16.08329 -13.13103 1.000 116.01376 81 ASN A C 1
ATOM 574 O O . ASN A 1 81 ? 33.55771 17.09127 -12.44918 1.000 137.00838 81 ASN A O 1
ATOM 579 N N . LYS A 1 82 ? 34.71575 16.06108 -14.07906 1.000 112.20378 82 LYS A N 1
ATOM 580 C CA . LYS A 1 82 ? 35.61229 17.19954 -14.24763 1.000 117.03594 82 LYS A CA 1
ATOM 581 C C . LYS A 1 82 ? 34.93240 18.38415 -14.92387 1.000 122.67609 82 LYS A C 1
ATOM 582 O O . LYS A 1 82 ? 35.29231 19.53415 -14.64936 1.000 135.16442 82 LYS A O 1
ATOM 588 N N . PHE A 1 83 ? 33.95315 18.13752 -15.79420 1.000 115.65948 83 PHE A N 1
ATOM 589 C CA . PHE A 1 83 ? 33.32264 19.20505 -16.56594 1.000 123.57885 83 PHE A CA 1
ATOM 590 C C . PHE A 1 83 ? 32.04898 19.72653 -15.90747 1.000 128.96634 83 PHE A C 1
ATOM 591 O O . PHE A 1 83 ? 31.92729 20.92742 -15.64915 1.000 137.52000 83 PHE A O 1
ATOM 599 N N . VAL A 1 84 ? 31.09045 18.84245 -15.63263 1.000 126.51379 84 VAL A N 1
ATOM 600 C CA . VAL A 1 84 ? 29.79865 19.29272 -15.12470 1.000 134.49106 84 VAL A CA 1
ATOM 601 C C . VAL A 1 84 ? 29.83957 19.48103 -13.61406 1.000 133.97885 84 VAL A C 1
ATOM 602 O O . VAL A 1 84 ? 29.29692 20.45730 -13.08470 1.000 144.14409 84 VAL A O 1
ATOM 606 N N . LEU A 1 85 ? 30.47949 18.55792 -12.89791 1.000 127.27540 85 LEU A N 1
ATOM 607 C CA . LEU A 1 85 ? 30.45228 18.53370 -11.44240 1.000 128.32552 85 LEU A CA 1
ATOM 608 C C . LEU A 1 85 ? 31.58529 19.33763 -10.81189 1.000 132.38391 85 LEU A C 1
ATOM 609 O O . LEU A 1 85 ? 31.84880 19.18303 -9.61373 1.000 132.22073 85 LEU A O 1
ATOM 614 N N . GLY A 1 86 ? 32.25453 20.18716 -11.58374 1.000 132.79328 86 GLY A N 1
ATOM 615 C CA . GLY A 1 86 ? 33.30600 21.02869 -11.03760 1.000 138.47774 86 GLY A CA 1
ATOM 616 C C . GLY A 1 86 ? 34.53143 20.28041 -10.55858 1.000 131.33257 86 GLY A C 1
ATOM 617 O O . GLY A 1 86 ? 35.14337 20.67838 -9.55885 1.000 135.07460 86 GLY A O 1
ATOM 618 N N . GLY A 1 87 ? 34.90411 19.20278 -11.24425 1.000 143.58696 87 GLY A N 1
ATOM 619 C CA . GLY A 1 87 ? 36.09350 18.45283 -10.89246 1.000 145.51877 87 GLY A CA 1
ATOM 620 C C . GLY A 1 87 ? 36.00872 17.74807 -9.55486 1.000 129.67214 87 GLY A C 1
ATOM 621 O O . GLY A 1 87 ? 36.94860 17.80722 -8.75690 1.000 128.72465 87 GLY A O 1
ATOM 622 N N . ARG A 1 88 ? 34.89101 17.07402 -9.29632 1.000 133.09554 88 ARG A N 1
ATOM 623 C CA . ARG A 1 88 ? 34.70974 16.34071 -8.04589 1.000 140.84384 88 ARG A CA 1
ATOM 624 C C . ARG A 1 88 ? 35.45683 15.01695 -8.14442 1.000 126.05785 88 ARG A C 1
ATOM 625 O O . ARG A 1 88 ? 34.93426 14.02895 -8.66519 1.000 121.71523 88 ARG A O 1
ATOM 633 N N . LYS A 1 89 ? 36.68741 14.99527 -7.64018 1.000 119.91507 89 LYS A N 1
ATOM 634 C CA . LYS A 1 89 ? 37.49506 13.78254 -7.66438 1.000 122.69172 89 LYS A CA 1
ATOM 635 C C . LYS A 1 89 ? 36.94161 12.77385 -6.66304 1.000 119.09656 89 LYS A C 1
ATOM 636 O O . LYS A 1 89 ? 36.84715 13.06599 -5.46639 1.000 116.18305 89 LYS A O 1
ATOM 642 N N . ILE A 1 90 ? 36.57537 11.58729 -7.14933 1.000 103.69852 90 ILE A N 1
ATOM 643 C CA . ILE A 1 90 ? 35.96060 10.56715 -6.30494 1.000 101.44299 90 ILE A CA 1
ATOM 644 C C . ILE A 1 90 ? 36.86719 9.34613 -6.21582 1.000 97.77939 90 ILE A C 1
ATOM 645 O O . ILE A 1 90 ? 37.98769 9.35214 -6.73709 1.000 97.14511 90 ILE A O 1
ATOM 650 N N . ASP A 1 91 ? 36.38475 8.29048 -5.55975 1.000 99.62297 91 ASP A N 1
ATOM 651 C CA . ASP A 1 91 ? 37.19785 7.10731 -5.30614 1.000 96.79105 91 ASP A CA 1
ATOM 652 C C . ASP A 1 91 ? 37.20889 6.17822 -6.51485 1.000 85.75025 91 ASP A C 1
ATOM 653 O O . ASP A 1 91 ? 36.16035 5.87839 -7.09444 1.000 83.90266 91 ASP A O 1
ATOM 658 N N . LEU A 1 92 ? 38.40510 5.73329 -6.89535 1.000 78.16423 92 LEU A N 1
ATOM 659 C CA . LEU A 1 92 ? 38.60981 4.73304 -7.94151 1.000 74.85594 92 LEU A CA 1
ATOM 660 C C . LEU A 1 92 ? 39.37891 3.58267 -7.29681 1.000 74.24008 92 LEU A C 1
ATOM 661 O O . LEU A 1 92 ? 40.61018 3.52871 -7.35663 1.000 75.71394 92 LEU A O 1
ATOM 666 N N . LEU A 1 93 ? 38.64249 2.66931 -6.66994 1.000 78.70574 93 LEU A N 1
ATOM 667 C CA . LEU A 1 93 ? 39.23033 1.53177 -5.96760 1.000 78.82944 93 LEU A CA 1
ATOM 668 C C . LEU A 1 93 ? 39.80035 0.56304 -6.99395 1.000 76.74234 93 LEU A C 1
ATOM 669 O O . LEU A 1 93 ? 39.06306 -0.17643 -7.64953 1.000 74.92107 93 LEU A O 1
ATOM 674 N N . VAL A 1 94 ? 41.12187 0.56070 -7.13591 1.000 73.74844 94 VAL A N 1
ATOM 675 C CA . VAL A 1 94 ? 41.81691 -0.25732 -8.12158 1.000 72.83254 94 VAL A CA 1
ATOM 676 C C . VAL A 1 94 ? 42.85620 -1.09887 -7.39299 1.000 74.93016 94 VAL A C 1
ATOM 677 O O . VAL A 1 94 ? 43.62265 -0.55778 -6.59645 1.000 77.91472 94 VAL A O 1
ATOM 681 N N . PRO A 1 95 ? 42.91801 -2.40829 -7.63181 1.000 74.84755 95 PRO A N 1
ATOM 682 C CA . PRO A 1 95 ? 44.02121 -3.21027 -7.09233 1.000 77.58735 95 PRO A CA 1
ATOM 683 C C . PRO A 1 95 ? 45.36531 -2.71107 -7.60700 1.000 80.32189 95 PRO A C 1
ATOM 684 O O . PRO A 1 95 ? 45.46582 -2.08712 -8.66605 1.000 79.59812 95 PRO A O 1
ATOM 688 N N . ASN A 1 96 ? 46.41493 -3.00560 -6.83485 1.000 79.01748 96 ASN A N 1
ATOM 689 C CA . ASN A 1 96 ? 47.73078 -2.43253 -7.10905 1.000 82.66265 96 ASN A CA 1
ATOM 690 C C . ASN A 1 96 ? 48.28501 -2.89213 -8.45418 1.000 82.77582 96 ASN A C 1
ATOM 691 O O . ASN A 1 96 ? 48.87693 -2.09410 -9.19060 1.000 84.22336 96 ASN A O 1
ATOM 696 N N . THR A 1 97 ? 48.10496 -4.17042 -8.79508 1.000 83.93190 97 THR A N 1
ATOM 697 C CA . THR A 1 97 ? 48.67451 -4.69659 -10.03158 1.000 88.01660 97 THR A CA 1
ATOM 698 C C . THR A 1 97 ? 47.95317 -4.19082 -11.27461 1.000 83.17391 97 THR A C 1
ATOM 699 O O . THR A 1 97 ? 48.51156 -4.27603 -12.37313 1.000 83.74240 97 THR A O 1
ATOM 703 N N . LEU A 1 98 ? 46.73447 -3.66930 -11.13276 1.000 85.67766 98 LEU A N 1
ATOM 704 C CA . LEU A 1 98 ? 45.95634 -3.18375 -12.26426 1.000 83.14841 98 LEU A CA 1
ATOM 705 C C . LEU A 1 98 ? 45.99781 -1.66495 -12.39952 1.000 83.68532 98 LEU A C 1
ATOM 706 O O . LEU A 1 98 ? 45.14362 -1.08907 -13.08033 1.000 85.56186 98 LEU A O 1
ATOM 711 N N . VAL A 1 99 ? 46.96825 -1.00455 -11.76993 1.000 84.63503 99 VAL A N 1
ATOM 712 C CA . VAL A 1 99 ? 47.04747 0.45276 -11.84381 1.000 90.52785 99 VAL A CA 1
ATOM 713 C C . VAL A 1 99 ? 47.77900 0.88952 -13.10704 1.000 101.61075 99 VAL A C 1
ATOM 714 O O . VAL A 1 99 ? 47.22226 1.59687 -13.95493 1.000 94.44147 99 VAL A O 1
ATOM 718 N N . GLU A 1 100 ? 49.04153 0.47564 -13.24796 1.000 104.41454 100 GLU A N 1
ATOM 719 C CA . GLU A 1 100 ? 49.82633 0.87336 -14.41275 1.000 100.38511 100 GLU A CA 1
ATOM 720 C C . GLU A 1 100 ? 49.24940 0.30678 -15.70310 1.000 101.21679 100 GLU A C 1
ATOM 721 O O . GLU A 1 100 ? 49.39637 0.91695 -16.76824 1.000 103.66971 100 GLU A O 1
ATOM 727 N N . SER A 1 101 ? 48.59168 -0.85115 -15.63215 1.000 95.16332 101 SER A N 1
ATOM 728 C CA . SER A 1 101 ? 47.96069 -1.42836 -16.81140 1.000 102.08783 101 SER A CA 1
ATOM 729 C C . SER A 1 101 ? 46.65072 -0.74074 -17.16999 1.000 105.74354 101 SER A C 1
ATOM 730 O O . SER A 1 101 ? 46.16073 -0.91651 -18.29065 1.000 100.62976 101 SER A O 1
ATOM 733 N N . LEU A 1 102 ? 46.07835 0.03798 -16.25053 1.000 107.62564 102 LEU A N 1
ATOM 734 C CA . LEU A 1 102 ? 44.79450 0.68242 -16.50500 1.000 101.88022 102 LEU A CA 1
ATOM 735 C C . LEU A 1 102 ? 44.96415 1.97421 -17.29593 1.000 90.29725 102 LEU A C 1
ATOM 736 O O . LEU A 1 102 ? 44.23972 2.21581 -18.26769 1.000 99.58784 102 LEU A O 1
ATOM 741 N N . TRP A 1 103 ? 45.91936 2.81463 -16.89452 1.000 93.03158 103 TRP A N 1
ATOM 742 C CA . TRP A 1 103 ? 46.06108 4.13180 -17.50553 1.000 98.13220 103 TRP A CA 1
ATOM 743 C C . TRP A 1 103 ? 46.89785 4.07832 -18.77916 1.000 104.65666 103 TRP A C 1
ATOM 744 O O . TRP A 1 103 ? 46.45494 4.53265 -19.83999 1.000 97.87164 103 TRP A O 1
ATOM 755 N N . GLU A 1 104 ? 48.11219 3.52945 -18.69175 1.000 103.91206 104 GLU A N 1
ATOM 756 C CA . GLU A 1 104 ? 49.02464 3.56285 -19.83074 1.000 103.41200 104 GLU A CA 1
ATOM 757 C C . GLU A 1 104 ? 48.51926 2.72585 -20.99930 1.000 106.69134 104 GLU A C 1
ATOM 758 O O . GLU A 1 104 ? 48.78662 3.06216 -22.15859 1.000 110.27598 104 GLU A O 1
ATOM 764 N N . ASN A 1 105 ? 47.79215 1.64426 -20.72442 1.000 103.44453 105 ASN A N 1
ATOM 765 C CA . ASN A 1 105 ? 47.39013 0.72225 -21.77970 1.000 104.01302 105 ASN A CA 1
ATOM 766 C C . ASN A 1 105 ? 45.92038 0.87251 -22.15151 1.000 102.23386 105 ASN A C 1
ATOM 767 O O . ASN A 1 105 ? 45.59594 1.27021 -23.27532 1.000 114.98013 105 ASN A O 1
ATOM 772 N N . SER A 1 106 ? 45.02568 0.55598 -21.21281 1.000 99.37523 106 SER A N 1
ATOM 773 C CA . SER A 1 106 ? 43.60782 0.45694 -21.54377 1.000 103.22043 106 SER A CA 1
ATOM 774 C C . SER A 1 106 ? 42.99246 1.81283 -21.86948 1.000 99.38312 106 SER A C 1
ATOM 775 O O . SER A 1 106 ? 42.02624 1.88051 -22.63785 1.000 89.83461 106 SER A O 1
ATOM 778 N N . LEU A 1 107 ? 43.52521 2.89617 -21.30444 1.000 98.90785 107 LEU A N 1
ATOM 779 C CA . LEU A 1 107 ? 43.01887 4.23649 -21.56748 1.000 104.02951 107 LEU A CA 1
ATOM 780 C C . LEU A 1 107 ? 43.92054 5.02691 -22.50943 1.000 116.32309 107 LEU A C 1
ATOM 781 O O . LEU A 1 107 ? 43.85981 6.26137 -22.52475 1.000 118.22069 107 LEU A O 1
ATOM 786 N N . LYS A 1 108 ? 44.75296 4.33596 -23.29229 1.000 112.28750 108 LYS A N 1
ATOM 787 C CA . LYS A 1 108 ? 45.60362 4.95010 -24.31584 1.000 111.13999 108 LYS A CA 1
ATOM 788 C C . LYS A 1 108 ? 46.54862 5.99501 -23.72644 1.000 110.46096 108 LYS A C 1
ATOM 789 O O . LYS A 1 108 ? 46.97475 6.92138 -24.42089 1.000 110.60309 108 LYS A O 1
ATOM 795 N N . GLY A 1 109 ? 46.88353 5.85745 -22.44454 1.000 97.54436 109 GLY A N 1
ATOM 796 C CA . GLY A 1 109 ? 47.76129 6.81191 -21.79496 1.000 101.07110 109 GLY A CA 1
ATOM 797 C C . GLY A 1 109 ? 47.20677 8.21277 -21.68018 1.000 102.27914 109 GLY A C 1
ATOM 798 O O . GLY A 1 109 ? 47.96435 9.14881 -21.41343 1.000 106.10592 109 GLY A O 1
ATOM 799 N N . GLY A 1 110 ? 45.90185 8.38506 -21.87284 1.000 109.28559 110 GLY A N 1
ATOM 800 C CA . GLY A 1 110 ? 45.2872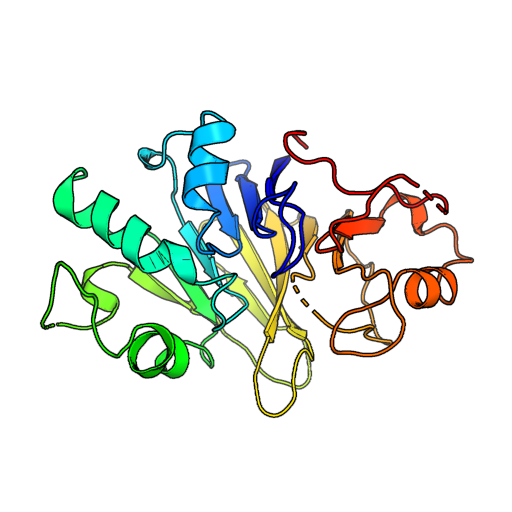2 9.69670 -21.83068 1.000 111.01475 110 GLY A CA 1
ATOM 801 C C . GLY A 1 110 ? 43.91566 9.70333 -22.47208 1.000 125.64282 110 GLY A C 1
ATOM 802 O O . GLY A 1 110 ? 43.67876 8.98479 -23.44783 1.000 128.96427 110 GLY A O 1
AT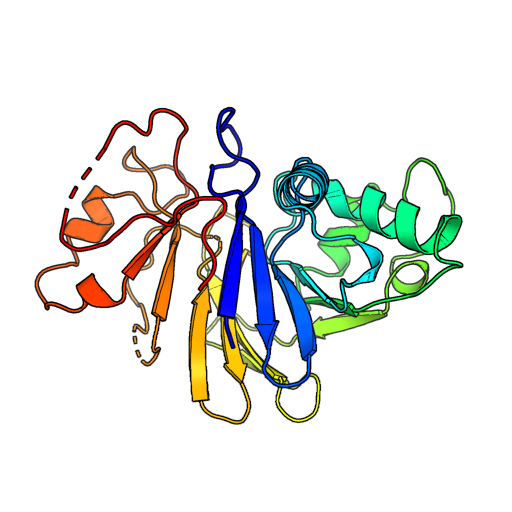OM 803 N N . LEU A 1 111 ? 43.00350 10.50911 -21.93740 1.000 139.81960 111 LEU A N 1
ATOM 804 C CA . LEU A 1 111 ? 41.64086 10.52878 -22.44201 1.000 143.08051 111 LEU A CA 1
ATOM 805 C C . LEU A 1 111 ? 41.54901 11.35878 -23.72015 1.000 151.05252 111 LEU A C 1
ATOM 806 O O . LEU A 1 111 ? 42.43214 12.15798 -24.04314 1.000 149.99187 111 LEU A O 1
ATOM 811 N N . ARG A 1 112 ? 40.45081 11.15815 -24.45059 1.000 186.49532 112 ARG A N 1
ATOM 812 C CA . ARG A 1 112 ? 40.31284 11.75455 -25.77483 1.000 190.39316 112 ARG A CA 1
ATOM 813 C C . ARG A 1 112 ? 39.95069 13.23340 -25.69516 1.000 193.32245 112 ARG A C 1
ATOM 814 O O . ARG A 1 112 ? 40.63178 14.07898 -26.28554 1.000 185.53468 112 ARG A O 1
ATOM 822 N N . TYR A 1 113 ? 38.88066 13.56403 -24.96999 1.000 204.71199 113 TYR A N 1
ATOM 823 C CA . TYR A 1 113 ? 38.36024 14.92685 -24.99629 1.000 205.19889 113 TYR A CA 1
ATOM 824 C C . TYR A 1 113 ? 39.16673 15.87594 -24.11919 1.000 205.38576 113 TYR A C 1
ATOM 825 O O . TYR A 1 113 ? 39.18875 17.08374 -24.38180 1.000 202.77228 113 TYR A O 1
ATOM 834 N N . SER A 1 114 ? 39.82504 15.36358 -23.08686 1.000 211.20643 114 SER A N 1
ATOM 835 C CA . SER A 1 114 ? 40.69162 16.15960 -22.22151 1.000 218.78629 114 SER A CA 1
ATOM 836 C C . SER A 1 114 ? 42.11086 15.60923 -22.33151 1.000 222.61306 114 SER A C 1
ATOM 837 O O . SER A 1 114 ? 42.64429 15.03066 -21.38029 1.000 221.03129 114 SER A O 1
ATOM 840 N N . ASP A 1 115 ? 42.71956 15.79467 -23.50054 1.000 245.59066 115 ASP A N 1
ATOM 841 C CA . ASP A 1 115 ? 44.04191 15.25222 -23.76610 1.000 245.43538 115 ASP A CA 1
ATOM 842 C C . ASP A 1 115 ? 45.08940 15.90737 -22.86491 1.000 247.73829 115 ASP A C 1
ATOM 843 O O . ASP A 1 115 ? 44.82222 16.87605 -22.14709 1.000 235.88950 115 ASP A O 1
ATOM 848 N N . THR A 1 116 ? 46.29937 15.35548 -22.91537 1.000 237.09971 116 THR A N 1
ATOM 849 C CA . THR A 1 116 ? 47.40311 15.76812 -22.05064 1.000 243.88473 116 THR A CA 1
ATOM 850 C C . THR A 1 116 ? 47.66903 17.27050 -22.10231 1.000 227.94861 116 THR A C 1
ATOM 851 O O . THR A 1 116 ? 47.97511 17.82183 -23.15846 1.000 233.91249 116 THR A O 1
ATOM 855 N N . LEU A 1 120 ? 49.16597 14.69619 -18.12662 1.000 114.26457 120 LEU A N 1
ATOM 856 C CA . LEU A 1 120 ? 48.16274 14.33347 -17.13283 1.000 109.83772 120 LEU A CA 1
ATOM 857 C C . LEU A 1 120 ? 48.15091 12.82629 -16.90540 1.000 104.69500 120 LEU A C 1
ATOM 858 O O . LEU A 1 120 ? 48.45248 12.04623 -17.80833 1.000 103.74489 120 LEU A O 1
ATOM 863 N N . SER A 1 121 ? 47.80690 12.42537 -15.68896 1.000 108.16202 121 SER A N 1
ATOM 864 C CA . SER A 1 121 ? 47.74799 11.02125 -15.30639 1.000 103.71148 121 SER A CA 1
ATOM 865 C C . SER A 1 121 ? 46.36255 10.70550 -14.74243 1.000 99.68469 121 SER A C 1
ATOM 866 O O . SER A 1 121 ? 45.41970 11.48917 -14.87499 1.000 100.20054 121 SER A O 1
ATOM 869 N N . LEU A 1 122 ? 46.24862 9.53856 -14.10412 1.000 103.54867 122 LEU A N 1
ATOM 870 C CA . LEU A 1 122 ? 44.97942 9.11552 -13.52456 1.000 99.52977 122 LEU A CA 1
ATOM 871 C C . LEU A 1 122 ? 44.64830 9.84993 -12.23106 1.000 101.41420 122 LEU A C 1
ATOM 872 O O . LEU A 1 122 ? 43.46776 9.96635 -11.88258 1.000 100.10615 122 LEU A O 1
ATOM 877 N N . SER A 1 123 ? 45.65729 10.35693 -11.52158 1.000 104.54519 123 SER A N 1
ATOM 878 C CA . SER A 1 123 ? 45.42357 11.08248 -10.27974 1.000 108.58778 123 SER A CA 1
ATOM 879 C C . SER A 1 123 ? 44.72659 12.41891 -10.49610 1.000 111.28284 123 SER A C 1
ATOM 880 O O . SER A 1 123 ? 44.28421 13.02995 -9.51750 1.000 112.59089 123 SER A O 1
ATOM 883 N N . ASP A 1 124 ? 44.61815 12.88524 -11.74165 1.000 108.69665 124 ASP A N 1
ATOM 884 C CA . ASP A 1 124 ? 43.95199 14.15054 -12.02190 1.000 113.34194 124 ASP A CA 1
ATOM 885 C C . ASP A 1 124 ? 42.44001 14.00995 -12.12796 1.000 109.06248 124 ASP A C 1
ATOM 886 O O . ASP A 1 124 ? 41.72403 14.99719 -11.92822 1.000 112.24181 124 ASP A O 1
ATOM 891 N N . TYR A 1 125 ? 41.93991 12.81254 -12.43732 1.000 108.28497 125 TYR A N 1
ATOM 892 C CA . TYR A 1 125 ? 40.51084 12.58395 -12.58542 1.000 108.43499 125 TYR A CA 1
ATOM 893 C C . TYR A 1 125 ? 39.88958 11.82624 -11.42371 1.000 105.30041 125 TYR A C 1
ATOM 894 O O . TYR A 1 125 ? 38.67707 11.93493 -11.21628 1.000 107.26117 125 TYR A O 1
ATOM 903 N N . PHE A 1 126 ? 40.68166 11.07094 -10.66772 1.000 100.41075 126 PHE A N 1
ATOM 904 C CA . PHE A 1 126 ? 40.17315 10.24933 -9.58250 1.000 105.28238 126 PHE A CA 1
ATOM 905 C C . PHE A 1 126 ? 41.19560 10.22398 -8.45415 1.000 100.85554 126 PHE A C 1
ATOM 906 O O . PHE A 1 126 ? 42.37674 10.51695 -8.65373 1.000 103.44795 126 PHE A O 1
ATOM 914 N N . THR A 1 127 ? 40.72579 9.87668 -7.25687 1.000 94.76767 127 THR A N 1
ATOM 915 C CA . THR A 1 127 ? 41.60215 9.65257 -6.10637 1.000 99.10503 127 THR A CA 1
ATOM 916 C C . THR A 1 127 ? 41.93795 8.16636 -6.08029 1.000 92.66215 127 THR A C 1
ATOM 917 O O . THR A 1 127 ? 41.17419 7.35511 -5.55051 1.000 90.02236 127 THR A O 1
ATOM 921 N N . VAL A 1 128 ? 43.07318 7.80418 -6.67307 1.000 89.87623 128 VAL A N 1
ATOM 922 C CA . VAL A 1 128 ? 43.41703 6.39933 -6.87668 1.000 86.82323 128 VAL A CA 1
ATOM 923 C C . VAL A 1 128 ? 43.66463 5.75229 -5.51728 1.000 87.95758 128 VAL A C 1
ATOM 924 O O . VAL A 1 128 ? 44.61511 6.10288 -4.81269 1.000 94.58469 128 VAL A O 1
ATOM 928 N N . ARG A 1 129 ? 42.80538 4.80598 -5.14789 1.000 93.90275 129 ARG A N 1
ATOM 929 C CA . ARG A 1 129 ? 42.96570 4.01773 -3.92805 1.000 88.08363 129 ARG A CA 1
ATOM 930 C C . ARG A 1 129 ? 43.58094 2.68378 -4.33714 1.000 86.39922 129 ARG A C 1
ATOM 931 O O . ARG A 1 129 ? 42.88069 1.74844 -4.72472 1.000 83.94366 129 ARG A O 1
ATOM 939 N N . SER A 1 130 ? 44.90716 2.60331 -4.26304 1.000 85.46030 130 SER A N 1
ATOM 940 C CA . SER A 1 130 ? 45.61398 1.37918 -4.62537 1.000 85.07867 130 SER A CA 1
ATOM 941 C C . SER A 1 130 ? 45.33194 0.30517 -3.58179 1.000 85.01024 130 SER A C 1
ATOM 942 O O . SER A 1 130 ? 45.81621 0.38686 -2.44840 1.000 91.87159 130 SER A O 1
ATOM 945 N N . LEU A 1 131 ? 44.54411 -0.69773 -3.95794 1.000 79.35137 131 LEU A N 1
ATOM 946 C CA . LEU A 1 131 ? 44.22708 -1.79288 -3.05493 1.000 80.85944 131 LEU A CA 1
ATOM 947 C C . LEU A 1 131 ? 45.34206 -2.83318 -3.06740 1.000 81.64901 131 LEU A C 1
ATOM 948 O O . LEU A 1 131 ? 46.08549 -2.97013 -4.04304 1.000 79.59613 131 LEU A O 1
ATOM 953 N N . LYS A 1 132 ? 45.45502 -3.56633 -1.96294 1.000 87.41711 132 LYS A N 1
ATOM 954 C CA . LYS A 1 132 ? 46.53040 -4.53128 -1.77197 1.000 89.29365 132 LYS A CA 1
ATOM 955 C C . LYS A 1 132 ? 46.11605 -5.89473 -2.31108 1.000 86.96179 132 LYS A C 1
ATOM 956 O O . LYS A 1 132 ? 44.99335 -6.34972 -2.06840 1.000 85.94325 132 LYS A O 1
ATOM 962 N N . THR A 1 133 ? 47.02431 -6.54304 -3.03995 1.000 83.72485 133 THR A N 1
ATOM 963 C CA . THR A 1 133 ? 46.76241 -7.85472 -3.61358 1.000 82.25362 133 THR A CA 1
ATOM 964 C C . THR A 1 133 ? 48.01420 -8.71652 -3.54186 1.000 86.06460 133 THR A C 1
ATOM 965 O O . THR A 1 133 ? 49.13294 -8.22173 -3.38009 1.000 89.03075 133 THR A O 1
ATOM 969 N N . PHE A 1 134 ? 47.79910 -10.02349 -3.65502 1.000 91.51231 134 PHE A N 1
ATOM 970 C CA . PHE A 1 134 ? 48.84367 -10.96569 -4.03396 1.000 96.26288 134 PHE A CA 1
ATOM 971 C C . PHE A 1 134 ? 48.16016 -12.22224 -4.56071 1.000 95.31540 134 PHE A C 1
ATOM 972 O O . PHE A 1 134 ? 46.93036 -12.30358 -4.62180 1.000 91.62022 134 PHE A O 1
ATOM 980 N N . THR A 1 135 ? 48.97017 -13.21295 -4.93055 1.000 97.75031 135 THR A N 1
ATOM 981 C CA . THR A 1 135 ? 48.50112 -14.30348 -5.77506 1.000 97.28446 135 THR A CA 1
ATOM 982 C C . THR A 1 135 ? 48.19724 -15.59895 -5.03215 1.000 99.73475 135 THR A C 1
ATOM 983 O O . THR A 1 135 ? 47.52333 -16.46655 -5.59825 1.000 97.91085 135 THR A O 1
ATOM 987 N N . SER A 1 136 ? 48.66647 -15.76330 -3.79682 1.000 101.75360 136 SER A N 1
ATOM 988 C CA . SER A 1 136 ? 48.46771 -17.02001 -3.08473 1.000 104.35655 136 SER A CA 1
ATOM 989 C C . SER A 1 136 ? 47.22260 -17.03394 -2.20682 1.000 102.50633 136 SER A C 1
ATOM 990 O O . SER A 1 136 ? 46.86363 -18.09846 -1.69182 1.000 104.70659 136 SER A O 1
ATOM 993 N N . GLY A 1 137 ? 46.55811 -15.90290 -2.02482 1.000 100.71449 137 GLY A N 1
ATOM 994 C CA . GLY A 1 137 ? 45.37344 -15.88492 -1.19702 1.000 100.28286 137 GLY A CA 1
ATOM 995 C C . GLY A 1 137 ? 44.63122 -14.57263 -1.28934 1.000 97.60885 137 GLY A C 1
ATOM 996 O O . GLY A 1 137 ? 44.86111 -13.77005 -2.19520 1.000 93.86367 137 GLY A O 1
ATOM 997 N N . ALA A 1 138 ? 43.73051 -14.36807 -0.33162 1.000 96.00227 138 ALA A N 1
ATOM 998 C CA . ALA A 1 138 ? 42.92016 -13.16324 -0.28474 1.000 90.94096 138 ALA A CA 1
ATOM 999 C C . ALA A 1 138 ? 43.71269 -12.00507 0.31721 1.000 93.14660 138 ALA A C 1
ATOM 1000 O O . ALA A 1 138 ? 44.82022 -12.17194 0.83471 1.000 101.38186 138 ALA A O 1
ATOM 1002 N N . ALA A 1 139 ? 43.12507 -10.81229 0.24812 1.000 89.03191 139 ALA A N 1
ATOM 1003 C CA . ALA A 1 139 ? 43.77390 -9.61311 0.76030 1.000 91.21051 139 ALA A CA 1
ATOM 1004 C C . ALA A 1 139 ? 42.71485 -8.61712 1.20624 1.000 91.18886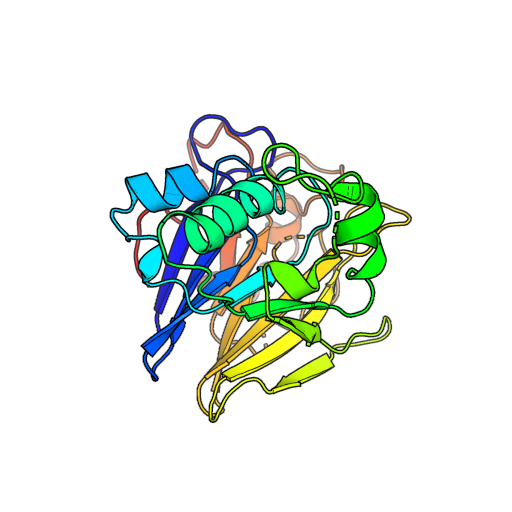 139 ALA A C 1
ATOM 1005 O O . ALA A 1 139 ? 41.78077 -8.32225 0.45489 1.000 87.24085 139 ALA A O 1
ATOM 1007 N N . ARG A 1 140 ? 42.87137 -8.10198 2.42234 1.000 96.26448 140 ARG A N 1
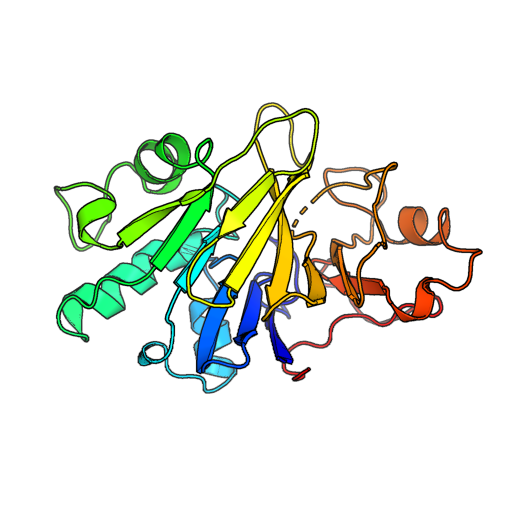ATOM 1008 C CA . ARG A 1 140 ? 41.93459 -7.15925 3.01714 1.000 97.52756 140 ARG A CA 1
ATOM 1009 C C . ARG A 1 140 ? 42.47192 -5.73831 2.89846 1.000 97.02361 140 ARG A C 1
ATOM 1010 O O . ARG A 1 140 ? 43.67845 -5.50752 3.02092 1.000 99.00750 140 ARG A O 1
ATOM 1018 N N . THR A 1 141 ? 41.57025 -4.78903 2.65142 1.000 94.90489 141 THR A N 1
ATOM 1019 C CA . THR A 1 141 ? 41.93919 -3.37903 2.56706 1.000 95.04903 141 THR A CA 1
ATOM 1020 C C . THR A 1 141 ? 40.78769 -2.53971 3.09845 1.000 95.65852 141 THR A C 1
ATOM 1021 O O . THR A 1 141 ? 39.67391 -2.61268 2.57123 1.000 92.70067 141 THR A O 1
ATOM 1025 N N . GLN A 1 142 ? 41.05630 -1.74962 4.13483 1.000 99.41697 142 GLN A N 1
ATOM 1026 C CA . GLN A 1 142 ? 40.04416 -0.88869 4.72698 1.000 100.73161 142 GLN A CA 1
ATOM 1027 C C . GLN A 1 142 ? 39.88288 0.38312 3.90162 1.000 99.41463 142 GLN A C 1
ATOM 1028 O O . GLN A 1 142 ? 40.82706 0.86410 3.27071 1.000 100.65688 142 GLN A O 1
ATOM 1034 N N . LEU A 1 143 ? 38.66835 0.93508 3.91508 1.000 97.66179 143 LEU A N 1
ATOM 1035 C CA . LEU A 1 143 ? 38.37082 2.14791 3.15626 1.000 97.23805 143 LEU A CA 1
ATOM 1036 C C . LEU A 1 143 ? 37.94439 3.28060 4.08118 1.000 101.38784 143 LEU A C 1
ATOM 1037 O O . LEU A 1 143 ? 38.66436 4.27690 4.19065 1.000 103.91254 143 LEU A O 1
ATOM 1042 N N . GLU A 1 144 ? 36.80867 3.15687 4.75282 1.000 107.81836 144 GLU A N 1
ATOM 1043 C CA . GLU A 1 144 ? 36.23636 4.22172 5.57385 1.000 116.81154 144 GLU A CA 1
ATOM 1044 C C . GLU A 1 144 ? 36.21594 3.75479 7.03156 1.000 115.60350 144 GLU A C 1
ATOM 1045 O O . GLU A 1 144 ? 37.18475 3.11288 7.45789 1.000 115.03501 144 GLU A O 1
ATOM 1051 N N . GLU A 1 145 ? 35.17553 4.06484 7.81597 1.000 116.53302 145 GLU A N 1
ATOM 1052 C CA . GLU A 1 145 ? 35.06859 3.53729 9.17139 1.000 121.15126 145 GLU A CA 1
ATOM 1053 C C . GLU A 1 145 ? 34.52907 2.11600 9.19548 1.000 118.81785 145 GLU A C 1
ATOM 1054 O O . GLU A 1 145 ? 34.88368 1.34550 10.09289 1.000 119.23071 145 GLU A O 1
ATOM 1060 N N . ASN A 1 146 ? 33.65423 1.75891 8.24858 1.000 119.17160 146 ASN A N 1
ATOM 1061 C CA . ASN A 1 146 ? 33.01652 0.44710 8.24634 1.000 116.04228 146 ASN A CA 1
ATOM 1062 C C . ASN A 1 146 ? 32.95949 -0.14649 6.84246 1.000 108.37844 146 ASN A C 1
ATOM 1063 O O . ASN A 1 146 ? 32.07051 -0.95108 6.53957 1.000 107.49896 146 ASN A O 1
ATOM 1068 N N . ILE A 1 147 ? 33.88651 0.24343 5.97253 1.000 106.46111 147 ILE A N 1
ATOM 1069 C CA . ILE A 1 147 ? 33.93072 -0.23877 4.59496 1.000 101.15788 147 ILE A CA 1
ATOM 1070 C C . ILE A 1 147 ? 35.21787 -1.03739 4.43454 1.000 98.27366 147 ILE A C 1
ATOM 1071 O O . ILE A 1 147 ? 36.30667 -0.46284 4.31524 1.000 100.81336 147 ILE A O 1
ATOM 1076 N N . ALA A 1 148 ? 35.10105 -2.36160 4.42791 1.000 94.55839 148 ALA A N 1
ATOM 1077 C CA . ALA A 1 148 ? 36.22489 -3.25278 4.18841 1.000 94.06497 148 ALA A CA 1
ATOM 1078 C C . ALA A 1 148 ? 36.00593 -4.01426 2.88792 1.000 89.77400 148 ALA A C 1
ATOM 1079 O O . ALA A 1 148 ? 34.86798 -4.23746 2.46505 1.000 88.28698 148 ALA A O 1
ATOM 1081 N N . ILE A 1 149 ? 37.10740 -4.40969 2.25364 1.000 88.64755 149 ILE A N 1
ATOM 1082 C CA . ILE A 1 149 ? 37.06476 -5.09978 0.96916 1.000 85.37027 149 ILE A CA 1
ATOM 1083 C C . ILE A 1 149 ? 38.10311 -6.21299 0.96934 1.000 86.35941 149 ILE A C 1
ATOM 1084 O O . ILE A 1 149 ? 39.28033 -5.97527 1.26042 1.000 88.31923 149 ILE A O 1
ATOM 1089 N N . LYS A 1 150 ? 37.66244 -7.42656 0.64968 1.000 85.49074 150 LYS A N 1
ATOM 1090 C CA . LYS A 1 150 ? 38.53248 -8.58268 0.48600 1.000 86.24365 150 LYS A CA 1
ATOM 1091 C C . LYS A 1 150 ? 38.66850 -8.89054 -0.99847 1.000 81.03219 150 LYS A C 1
ATOM 1092 O O . LYS A 1 150 ? 37.66153 -9.03465 -1.70001 1.000 78.76494 150 LYS A O 1
ATOM 1098 N N . LEU A 1 151 ? 39.90650 -8.98676 -1.47438 1.000 84.28703 151 LEU A N 1
ATOM 1099 C CA . LEU A 1 151 ? 40.18735 -9.19028 -2.88998 1.000 81.84200 151 LEU A CA 1
ATOM 1100 C C . LEU A 1 151 ? 40.81900 -10.55889 -3.10013 1.000 81.45775 151 LEU A C 1
ATOM 1101 O O . LEU A 1 151 ? 41.84045 -10.88010 -2.48321 1.000 87.44267 151 LEU A O 1
ATOM 1106 N N . TYR A 1 152 ? 40.21348 -11.35264 -3.97878 1.000 91.94487 152 TYR A N 1
ATOM 1107 C CA . TYR A 1 152 ? 40.69343 -12.68666 -4.31110 1.000 92.77918 152 TYR A CA 1
ATOM 1108 C C . TYR A 1 152 ? 41.10968 -12.71558 -5.77506 1.000 80.63036 152 TYR A C 1
ATOM 1109 O O . TYR A 1 152 ? 40.28484 -12.40700 -6.65335 1.000 77.68000 152 TYR A O 1
ATOM 1118 N N . PRO A 1 153 ? 42.35816 -13.06781 -6.09330 1.000 83.62166 153 PRO A N 1
ATOM 1119 C CA . PRO A 1 153 ? 42.78705 -13.07155 -7.49830 1.000 86.18776 153 PRO A CA 1
ATOM 1120 C C . PRO A 1 153 ? 42.18867 -14.22499 -8.28625 1.000 86.78520 153 PRO A C 1
ATOM 1121 O O . PRO A 1 153 ? 42.55297 -15.38716 -8.08185 1.000 86.74308 153 PRO A O 1
ATOM 1125 N N . THR A 1 154 ? 41.26763 -13.91239 -9.19047 1.000 93.77727 154 THR A N 1
ATOM 1126 C CA . THR A 1 154 ? 40.62764 -14.92430 -10.01491 1.000 95.46957 154 THR A CA 1
ATOM 1127 C C . THR A 1 154 ? 41.34829 -15.06801 -11.34852 1.000 87.27122 154 THR A C 1
ATOM 1128 O O . THR A 1 154 ? 42.00321 -14.13961 -11.83056 1.000 83.29180 154 THR A O 1
ATOM 1132 N N . PHE A 1 155 ? 41.22023 -16.25002 -11.94112 1.000 97.14932 155 PHE A N 1
ATOM 1133 C CA . PHE A 1 155 ? 41.80314 -16.54283 -13.24229 1.000 103.22900 155 PHE A CA 1
ATOM 1134 C C . PHE A 1 155 ? 40.74148 -16.33648 -14.31418 1.000 94.25424 155 PHE A C 1
ATOM 1135 O O . PHE A 1 155 ? 39.68940 -16.98352 -14.28534 1.000 94.27266 155 PHE A O 1
ATOM 1143 N N . HIS A 1 156 ? 41.01475 -15.42660 -15.24668 1.000 96.84162 156 HIS A N 1
ATOM 1144 C CA . HIS A 1 156 ? 40.09678 -15.14906 -16.34292 1.000 101.90276 156 HIS A CA 1
ATOM 1145 C C . HIS A 1 156 ? 40.73183 -15.57388 -17.65975 1.000 107.99033 156 HIS A C 1
ATOM 1146 O O . HIS A 1 156 ? 40.43529 -16.65374 -18.18087 1.000 108.16930 156 HIS A O 1
ATOM 1153 N N . VAL A 1 157 ? 41.60872 -14.73427 -18.19966 1.000 112.25891 157 VAL A N 1
ATOM 1154 C CA . VAL A 1 157 ? 42.38915 -15.07522 -19.37809 1.000 117.47269 157 VAL A CA 1
ATOM 1155 C C . VAL A 1 157 ? 43.85513 -15.16006 -18.97383 1.000 129.28463 157 VAL A C 1
ATOM 1156 O O . VAL A 1 157 ? 44.28440 -14.60404 -17.95768 1.000 130.86114 157 VAL A O 1
ATOM 1160 N N . SER A 1 158 ? 44.62907 -15.87744 -19.78261 1.000 132.80775 158 SER A N 1
ATOM 1161 C CA . SER A 1 158 ? 46.03276 -16.09846 -19.46992 1.000 134.68692 158 SER A CA 1
ATOM 1162 C C . SER A 1 158 ? 46.82677 -14.80070 -19.57762 1.000 140.01914 158 SER A C 1
ATOM 1163 O O . SER A 1 158 ? 46.54278 -13.93787 -20.41336 1.000 139.09271 158 SER A O 1
ATOM 1166 N N . HIS A 1 159 ? 47.82847 -14.67039 -18.70387 1.000 138.73328 159 HIS A N 1
ATOM 1167 C CA . HIS A 1 159 ? 48.73765 -13.52161 -18.69189 1.000 140.54402 159 HIS A CA 1
ATOM 1168 C C . HIS A 1 159 ? 47.98705 -12.21450 -18.43944 1.000 130.86917 159 HIS A C 1
ATOM 1169 O O . HIS A 1 159 ? 48.33416 -11.16216 -18.97954 1.000 137.23573 159 HIS A O 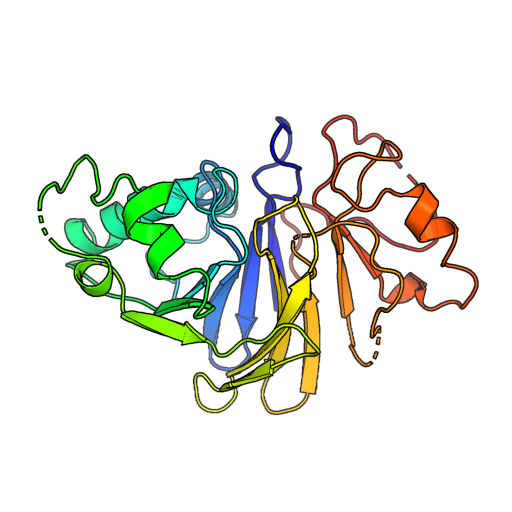1
ATOM 1176 N N . MET A 1 160 ? 46.95088 -12.28153 -17.60609 1.000 126.22256 160 MET A N 1
ATOM 1177 C CA . MET A 1 160 ? 46.17865 -11.10427 -17.23405 1.000 127.79906 160 MET A CA 1
ATOM 1178 C C . MET A 1 160 ? 45.51688 -11.37215 -15.89018 1.000 120.23763 160 MET A C 1
ATOM 1179 O O . MET A 1 160 ? 45.07103 -12.49171 -15.62689 1.000 115.33704 160 MET A O 1
ATOM 1184 N N . ALA A 1 161 ? 45.45333 -10.34151 -15.05052 1.000 119.66239 161 ALA A N 1
ATOM 1185 C CA . ALA A 1 161 ? 44.99864 -10.47802 -13.67258 1.000 113.75379 161 ALA A CA 1
ATOM 1186 C C . ALA A 1 161 ? 43.58249 -9.93312 -13.52654 1.000 98.55986 161 ALA A C 1
ATOM 1187 O O . ALA A 1 161 ? 43.32860 -8.75996 -13.82140 1.000 92.84602 161 ALA A O 1
ATOM 1189 N N . SER A 1 162 ? 42.67001 -10.78612 -13.07130 1.000 90.19211 162 SER A N 1
ATOM 1190 C CA . SER A 1 162 ? 41.32757 -10.39770 -12.66713 1.000 74.92186 162 SER A CA 1
ATOM 1191 C C . SER A 1 162 ? 41.16903 -10.67009 -11.17654 1.000 85.09413 162 SER A C 1
ATOM 1192 O O . SER A 1 162 ? 41.96610 -11.38768 -10.56736 1.000 78.20383 162 SER A O 1
ATOM 1195 N N . TYR A 1 163 ? 40.12782 -10.09173 -10.58106 1.000 78.00738 163 TYR A N 1
ATOM 1196 C CA . TYR A 1 163 ? 39.95663 -10.16559 -9.13765 1.000 90.11146 163 TYR A CA 1
ATOM 1197 C C . TYR A 1 163 ? 38.48815 -10.32453 -8.77392 1.000 90.07988 163 TYR 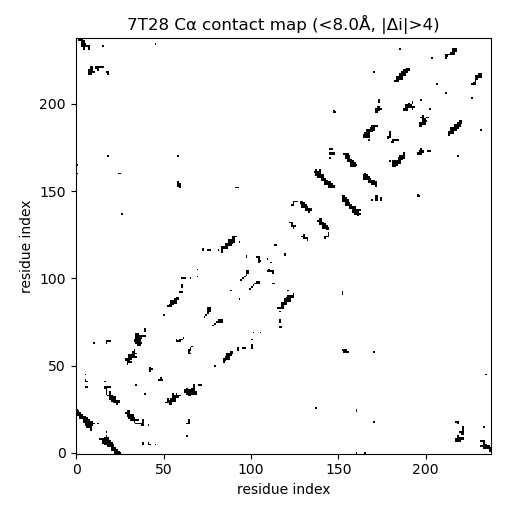A C 1
ATOM 1198 O O . TYR A 1 163 ? 37.59906 -9.80646 -9.45437 1.000 71.01970 163 TYR A O 1
ATOM 1207 N N . ALA A 1 164 ? 38.24997 -11.05355 -7.68658 1.000 87.75820 164 ALA A N 1
ATOM 1208 C CA . ALA A 1 164 ? 36.94251 -11.14774 -7.05547 1.000 69.65076 164 ALA A CA 1
ATOM 1209 C C . ALA A 1 164 ? 36.96514 -10.35357 -5.75788 1.000 78.70975 164 ALA A C 1
ATOM 1210 O O . ALA A 1 164 ? 37.98501 -10.31472 -5.06216 1.000 72.94590 164 ALA A O 1
ATOM 1212 N N . VAL A 1 165 ? 35.84180 -9.72159 -5.43328 1.000 70.27326 165 VAL A N 1
ATOM 1213 C CA . VAL A 1 165 ? 35.75908 -8.80846 -4.30195 1.000 72.45858 165 VAL A CA 1
ATOM 1214 C C . VAL A 1 165 ? 34.72025 -9.31653 -3.31239 1.000 76.89697 165 VAL A C 1
ATOM 1215 O O . VAL A 1 165 ? 33.65898 -9.81432 -3.70479 1.000 76.08563 165 VAL A O 1
ATOM 1219 N N . GLY A 1 166 ? 35.04141 -9.20319 -2.02761 1.000 78.55735 166 GLY A N 1
ATOM 1220 C CA . GLY A 1 166 ? 34.07782 -9.41688 -0.96805 1.000 81.05909 166 GLY A CA 1
ATOM 1221 C C . GLY A 1 166 ? 33.91509 -8.14642 -0.15622 1.000 81.88621 166 GLY A C 1
ATOM 1222 O O . GLY A 1 166 ? 34.86969 -7.39367 0.04362 1.000 82.80032 166 GLY A O 1
ATOM 1223 N N . LEU A 1 167 ? 32.69274 -7.91119 0.31223 1.000 84.82465 167 LEU A N 1
ATOM 1224 C CA . LEU A 1 167 ? 32.34265 -6.67576 0.99968 1.000 87.83817 167 LEU A CA 1
ATOM 1225 C C . LEU A 1 167 ? 31.94941 -6.97271 2.43898 1.000 92.26501 167 LEU A C 1
ATOM 1226 O O . LEU A 1 167 ? 31.10437 -7.83828 2.69112 1.000 91.11224 167 LEU A O 1
ATOM 1231 N N . GLU A 1 168 ? 32.56176 -6.25211 3.37621 1.000 91.56875 168 GLU A N 1
ATOM 1232 C CA . GLU A 1 168 ? 32.21344 -6.32487 4.78973 1.000 97.24609 168 GLU A CA 1
ATOM 1233 C C . GLU A 1 168 ? 31.76410 -4.94562 5.24610 1.000 97.20892 168 GLU A C 1
ATOM 1234 O O . GLU A 1 168 ? 32.52458 -3.97687 5.14375 1.000 97.09396 168 GLU A O 1
ATOM 1240 N N . ASP A 1 169 ? 30.53491 -4.85747 5.74351 1.000 101.46530 169 ASP A N 1
ATOM 1241 C CA . ASP A 1 169 ? 29.98941 -3.61883 6.28219 1.000 106.14124 169 ASP A CA 1
ATOM 1242 C C . ASP A 1 169 ? 29.94570 -3.73604 7.79949 1.000 108.97400 169 ASP A C 1
ATOM 1243 O O . ASP A 1 169 ? 29.34759 -4.67708 8.33208 1.000 110.85868 169 ASP A O 1
ATOM 1248 N N . ARG A 1 170 ? 30.57857 -2.77707 8.48210 1.000 108.89199 170 ARG A N 1
ATOM 1249 C CA . ARG A 1 170 ? 30.74088 -2.73672 9.93581 1.000 115.52972 170 ARG A CA 1
ATOM 1250 C C . ARG A 1 170 ? 30.99500 -4.11093 10.55003 1.000 118.93717 170 ARG A C 1
ATOM 1251 O O . ARG A 1 170 ? 30.45160 -4.43608 11.61081 1.000 123.93862 170 ARG A O 1
ATOM 1259 N N . GLY A 1 171 ? 31.83056 -4.91745 9.89776 1.000 116.47516 171 GLY A N 1
ATOM 1260 C CA . GLY A 1 171 ? 32.26926 -6.17236 10.47579 1.000 120.01045 171 GLY A CA 1
ATOM 1261 C C . GLY A 1 171 ? 31.74546 -7.42397 9.80155 1.000 118.83714 171 GLY A C 1
ATOM 1262 O O . GLY A 1 171 ? 32.48345 -8.40195 9.64867 1.000 120.68297 171 GLY A O 1
ATOM 1263 N N . GLU A 1 172 ? 30.47868 -7.41391 9.39623 1.000 119.00392 172 GLU A N 1
ATOM 1264 C CA . GLU A 1 172 ? 29.83413 -8.60725 8.86547 1.000 118.32753 172 GLU A CA 1
ATOM 1265 C C . GLU A 1 172 ? 30.05361 -8.73130 7.36311 1.000 112.03994 172 GLU A C 1
ATOM 1266 O O . GLU A 1 172 ? 29.96242 -7.74780 6.62316 1.000 107.23450 172 GLU A O 1
ATOM 1272 N N . ASP A 1 173 ? 30.34010 -9.95440 6.92152 1.000 111.11075 173 ASP A N 1
ATOM 1273 C CA . ASP A 1 173 ? 30.52403 -10.23360 5.50314 1.000 103.09331 173 ASP A CA 1
ATOM 1274 C C . ASP A 1 173 ? 29.17002 -10.22891 4.80222 1.000 97.82916 173 ASP A C 1
ATOM 1275 O O . ASP A 1 173 ? 28.31564 -11.07675 5.08172 1.000 99.64631 173 ASP A O 1
ATOM 1280 N N . LYS A 1 174 ? 28.97423 -9.27803 3.88871 1.000 99.60281 174 LYS A N 1
ATOM 1281 C CA . LYS A 1 174 ? 27.66136 -9.05370 3.29418 1.000 96.95249 174 LYS A CA 1
ATOM 1282 C C . LYS A 1 174 ? 27.46053 -9.81353 1.98507 1.000 93.00991 174 LYS A C 1
ATOM 1283 O O . LYS A 1 174 ? 26.45270 -10.50837 1.82230 1.000 93.25205 174 LYS A O 1
ATOM 1289 N N . VAL A 1 175 ? 28.39113 -9.69182 1.04179 1.000 91.15846 175 VAL A N 1
ATOM 1290 C CA . VAL A 1 175 ? 28.21535 -10.29669 -0.27564 1.000 102.36506 175 VAL A CA 1
ATOM 1291 C C . VAL A 1 175 ? 29.58367 -10.60806 -0.86739 1.000 87.73963 175 VAL A C 1
ATOM 1292 O O . VAL A 1 175 ? 30.54863 -9.86428 -0.66743 1.000 85.91309 175 VAL A O 1
ATOM 1296 N N . PHE A 1 176 ? 29.66234 -11.72353 -1.58951 1.000 79.92373 176 PHE A N 1
ATOM 1297 C CA . PHE A 1 176 ? 30.85991 -12.12370 -2.31718 1.000 78.79991 176 PHE A CA 1
ATOM 1298 C C . PHE A 1 176 ? 30.59128 -11.97262 -3.80876 1.000 77.18393 176 PHE A C 1
ATOM 1299 O O . PHE A 1 176 ? 29.72417 -12.65986 -4.35960 1.000 73.57560 176 PHE A O 1
ATOM 1307 N N . TYR A 1 177 ? 31.33389 -11.07857 -4.45496 1.000 68.44649 177 TYR A N 1
ATOM 1308 C CA . TYR A 1 177 ? 31.15505 -10.76004 -5.86638 1.000 84.65370 177 TYR A CA 1
ATOM 1309 C C . TYR A 1 177 ? 32.33543 -11.32127 -6.64874 1.000 77.47389 177 TYR A C 1
ATOM 1310 O O . TYR A 1 177 ? 33.48328 -10.92961 -6.41158 1.000 78.68456 177 TYR A O 1
ATOM 1319 N N . SER A 1 178 ? 32.05289 -12.23481 -7.57843 1.000 72.76305 178 SER A N 1
ATOM 1320 C CA . SER A 1 178 ? 33.10547 -12.90543 -8.33110 1.000 87.49376 178 SER A CA 1
ATOM 1321 C C . SER A 1 178 ? 33.55568 -12.13157 -9.56199 1.000 91.27053 178 SER A C 1
ATOM 1322 O O . SER A 1 178 ? 34.66839 -12.36925 -10.04726 1.000 81.85098 178 SER A O 1
ATOM 1325 N N . SER A 1 179 ? 32.72138 -11.23093 -10.07821 1.000 83.79868 179 SER A N 1
ATOM 1326 C CA . SER A 1 179 ? 33.02993 -10.45409 -11.28004 1.000 79.96664 179 SER A CA 1
ATOM 1327 C C . SER A 1 179 ? 33.32460 -11.34739 -12.48363 1.000 85.98315 179 SER A C 1
ATOM 1328 O O . SER A 1 179 ? 33.01631 -12.53923 -12.47931 1.000 98.56361 179 SER A O 1
ATOM 1331 N N . THR A 1 181 ? 35.21927 -14.33449 -14.10368 1.000 79.30009 181 THR A N 1
ATOM 1332 C CA . THR A 1 181 ? 36.09777 -15.41178 -13.66316 1.000 87.47476 181 THR A CA 1
ATOM 1333 C C . THR A 1 181 ? 35.68008 -16.75299 -14.25652 1.000 88.71964 181 THR A C 1
ATOM 1334 O O . THR A 1 181 ? 34.52985 -16.93514 -14.65621 1.000 80.81080 181 THR A O 1
ATOM 1338 N N . ILE A 1 182 ? 36.62485 -17.69083 -14.31182 1.000 96.20534 182 ILE A N 1
ATOM 1339 C CA . ILE A 1 182 ? 36.33910 -19.04461 -14.77266 1.000 105.08009 182 ILE A CA 1
ATOM 1340 C C . ILE A 1 182 ? 35.81880 -19.85620 -13.59544 1.000 98.47667 182 ILE A C 1
ATOM 1341 O O . ILE A 1 182 ? 35.68679 -19.33860 -12.48046 1.000 97.43181 182 ILE A O 1
ATOM 1346 N N . PHE A 1 183 ? 35.52170 -21.13031 -13.83271 1.000 100.94904 183 PHE A N 1
ATOM 1347 C CA . PHE A 1 183 ? 35.08878 -22.02929 -12.76628 1.000 106.48391 183 PHE A CA 1
ATOM 1348 C C . PHE A 1 183 ? 36.27516 -22.31544 -11.85615 1.000 116.63513 183 PHE A C 1
ATOM 1349 O O . PHE A 1 183 ? 37.13924 -23.13412 -12.17695 1.000 109.87379 183 PHE A O 1
ATOM 1357 N N . ASP A 1 184 ? 36.32751 -21.63169 -10.71652 1.000 115.67732 184 ASP A N 1
ATOM 1358 C CA . ASP A 1 184 ? 37.37851 -21.85193 -9.73400 1.000 122.05177 184 ASP A CA 1
ATOM 1359 C C . ASP A 1 184 ? 36.95026 -22.96424 -8.78617 1.000 134.74803 184 ASP A C 1
ATOM 1360 O O . ASP A 1 184 ? 35.87517 -22.89568 -8.18155 1.000 128.34989 184 ASP A O 1
ATOM 1365 N N . GLU A 1 185 ? 37.79708 -23.98730 -8.66112 1.000 127.16961 185 GLU A N 1
ATOM 1366 C CA . GLU A 1 185 ? 37.43306 -25.15702 -7.86902 1.000 141.60818 185 GLU A CA 1
ATOM 1367 C C . GLU A 1 185 ? 37.40181 -24.83802 -6.37884 1.000 141.15023 185 GLU A C 1
ATOM 1368 O O . GLU A 1 185 ? 36.54209 -25.34541 -5.64898 1.000 132.92030 185 GLU A O 1
ATOM 1374 N N . TYR A 1 186 ? 38.31955 -23.99626 -5.90951 1.000 143.68701 186 TYR A N 1
ATOM 1375 C CA . TYR A 1 186 ? 38.44001 -23.67965 -4.48691 1.000 136.34929 186 TYR A CA 1
ATOM 1376 C C . TYR A 1 186 ? 37.71352 -22.36542 -4.21836 1.000 134.19640 186 TYR A C 1
ATOM 1377 O O . TYR A 1 186 ? 38.26743 -21.27801 -4.38490 1.000 136.85724 186 TYR A O 1
ATOM 1386 N N . LEU A 1 187 ? 36.45817 -22.47574 -3.79790 1.000 135.89322 187 LEU A N 1
ATOM 1387 C CA . LEU A 1 187 ? 35.65355 -21.33252 -3.39746 1.000 119.72286 187 LEU A CA 1
ATOM 1388 C C . LEU A 1 187 ? 35.63173 -21.21576 -1.87557 1.000 123.53647 187 LEU A C 1
ATOM 1389 O O . LEU A 1 187 ? 36.13806 -22.07405 -1.14983 1.000 104.58946 187 LEU A O 1
ATOM 1394 N N . ILE A 1 188 ? 35.02802 -20.13177 -1.39586 1.000 106.27536 188 ILE A N 1
ATOM 1395 C CA . ILE A 1 188 ? 34.97376 -19.83825 0.03172 1.000 106.27536 188 ILE A CA 1
ATOM 1396 C C . ILE A 1 188 ? 33.55455 -19.80993 0.57555 1.000 106.27536 188 ILE A C 1
ATOM 1397 O O . ILE A 1 188 ? 33.38059 -19.79089 1.80402 1.000 106.27536 188 ILE A O 1
ATOM 1402 N N . ASP A 1 189 ? 32.54019 -19.81496 -0.28395 1.000 100.97434 189 ASP A N 1
ATOM 1403 C CA . ASP A 1 189 ? 31.14535 -19.72167 0.14015 1.000 100.97434 189 ASP A CA 1
ATOM 1404 C C . ASP A 1 189 ? 30.74719 -20.87205 1.07898 1.000 100.97434 189 ASP A C 1
ATOM 1405 O O . ASP A 1 189 ? 29.95237 -20.69900 2.01222 1.000 100.97434 189 ASP A O 1
ATOM 1410 N N . THR A 1 193 ? 31.95307 -18.96507 3.48506 1.000 107.22381 193 THR A N 1
ATOM 1411 C CA . THR A 1 193 ? 32.20897 -18.00632 4.55104 1.000 108.26722 193 THR A CA 1
ATOM 1412 C C . THR A 1 193 ? 31.62976 -16.63427 4.21447 1.000 102.83340 193 THR A C 1
ATOM 1413 O O . THR A 1 193 ? 32.11581 -15.60864 4.69309 1.000 106.30804 193 THR A O 1
ATOM 1417 N N . TYR A 1 194 ? 30.58395 -16.61954 3.39040 1.000 100.68847 194 TYR A N 1
ATOM 1418 C CA . TYR A 1 194 ? 29.94236 -15.37581 2.99498 1.000 99.38042 194 TYR A CA 1
ATOM 1419 C C . TYR A 1 194 ? 28.43111 -15.54079 3.01194 1.000 100.47981 194 TYR A C 1
ATOM 1420 O O . TYR A 1 194 ? 27.90456 -16.63500 2.79381 1.000 100.67284 194 TYR A O 1
ATOM 1429 N N . SER A 1 195 ? 27.74020 -14.43027 3.27886 1.000 102.27208 195 SER A N 1
ATOM 1430 C CA . SER A 1 195 ? 26.28246 -14.45112 3.33262 1.000 104.11967 195 SER A CA 1
ATOM 1431 C C . SER A 1 195 ? 25.68451 -14.71027 1.95528 1.000 104.21807 195 SER A C 1
ATOM 1432 O O . SER A 1 195 ? 24.88362 -15.63539 1.77920 1.000 105.23859 195 SER A O 1
ATOM 1435 N N . TRP A 1 196 ? 26.06011 -13.90300 0.96609 1.000 99.59061 196 TRP A N 1
ATOM 1436 C CA . TRP A 1 196 ? 25.55385 -14.04379 -0.39000 1.000 103.29152 196 TRP A CA 1
ATOM 1437 C C . TRP A 1 196 ? 26.71646 -14.12932 -1.36707 1.000 93.95510 196 TRP A C 1
ATOM 1438 O O . TRP A 1 196 ? 27.81586 -13.63933 -1.09448 1.000 92.48014 196 TRP A O 1
ATOM 1449 N N . VAL A 1 197 ? 26.46222 -14.76248 -2.51172 1.000 90.33786 197 VAL A N 1
ATOM 1450 C CA . VAL A 1 197 ? 27.48833 -14.99907 -3.52181 1.000 94.81069 197 VAL A CA 1
ATOM 1451 C C . VAL A 1 197 ? 26.89138 -14.73206 -4.89651 1.000 97.22940 197 VAL A C 1
ATOM 1452 O O . VAL A 1 197 ? 25.90973 -15.37453 -5.28610 1.000 100.32977 197 VAL A O 1
ATOM 1456 N N . PHE A 1 198 ? 27.47840 -13.78803 -5.62710 1.000 98.01620 198 PHE A N 1
ATOM 1457 C CA . PHE A 1 198 ? 27.15585 -13.54171 -7.02729 1.000 90.99168 198 PHE A CA 1
ATOM 1458 C C . PHE A 1 198 ? 28.30084 -14.07761 -7.87516 1.000 87.44915 198 PHE A C 1
ATOM 1459 O O . PHE A 1 198 ? 29.45148 -13.66091 -7.70169 1.000 83.28549 198 PHE A O 1
ATOM 1467 N N . HIS A 1 199 ? 27.98922 -14.99737 -8.78462 1.000 95.32836 199 HIS A N 1
ATOM 1468 C CA . HIS A 1 199 ? 29.00441 -15.71480 -9.54103 1.000 90.84361 199 HIS A CA 1
ATOM 1469 C C . HIS A 1 199 ? 28.78295 -15.55087 -11.03796 1.000 99.00248 199 HIS A C 1
ATOM 1470 O O . HIS A 1 199 ? 27.64634 -15.60031 -11.51974 1.000 101.54489 199 HIS A O 1
ATOM 1477 N N . ASP A 1 200 ? 29.88295 -15.35362 -11.76281 1.000 102.45205 200 ASP A N 1
ATOM 1478 C CA . ASP A 1 200 ? 29.85099 -15.36322 -13.21868 1.000 87.46868 200 ASP A CA 1
ATOM 1479 C C . ASP A 1 200 ? 29.33074 -16.70522 -13.71864 1.000 93.92734 200 ASP A C 1
ATOM 1480 O O . ASP A 1 200 ? 29.75823 -17.76514 -13.25201 1.000 89.65315 200 ASP A O 1
ATOM 1485 N N . CYS A 1 201 ? 28.40194 -16.65615 -14.67012 1.000 93.92702 201 CYS A N 1
ATOM 1486 C CA . CYS A 1 201 ? 27.79004 -17.85274 -15.22718 1.000 92.46632 201 CYS A CA 1
ATOM 1487 C C . CYS A 1 201 ? 27.83869 -17.79273 -16.74532 1.000 99.66981 201 CYS A C 1
ATOM 1488 O O . CYS A 1 201 ? 27.60792 -16.73741 -17.34117 1.000 101.66216 201 CYS A O 1
ATOM 1491 N N . GLN A 1 202 ? 28.14024 -18.92974 -17.36596 1.000 112.82394 202 GLN A N 1
ATOM 1492 C CA . GLN A 1 202 ? 28.18391 -19.04011 -18.81477 1.000 109.76041 202 GLN A CA 1
ATOM 1493 C C . GLN A 1 202 ? 27.27801 -20.18146 -19.25580 1.000 104.62822 202 GLN A C 1
ATOM 1494 O O . GLN A 1 202 ? 26.94837 -21.07860 -18.47586 1.000 100.88566 202 GLN A O 1
ATOM 1500 N N . PHE A 1 203 ? 26.87091 -20.13602 -20.52186 1.000 103.05056 203 PHE A N 1
ATOM 1501 C CA . PHE A 1 203 ? 25.97891 -21.13921 -21.08504 1.000 109.22345 203 PHE A CA 1
ATOM 1502 C C . PHE A 1 203 ? 26.69956 -22.15274 -21.96192 1.000 110.84470 203 PHE A C 1
ATOM 1503 O O . PHE A 1 203 ? 26.05300 -23.06123 -22.49222 1.000 118.42193 203 PHE A O 1
ATOM 1511 N N . PHE A 1 204 ? 28.01362 -22.02486 -22.12882 1.000 107.14173 204 PHE A N 1
ATOM 1512 C CA . PHE A 1 204 ? 28.78599 -22.95368 -22.94153 1.000 108.89735 204 PHE A CA 1
ATOM 1513 C C . PHE A 1 204 ? 30.03299 -23.37507 -22.18033 1.000 106.29702 204 PHE A C 1
ATOM 1514 O O . PHE A 1 204 ? 30.71932 -22.53544 -21.58843 1.000 103.35380 204 PHE A O 1
ATOM 1522 N N . THR A 1 205 ? 30.31307 -24.67595 -22.19311 1.000 107.76393 205 THR A N 1
ATOM 1523 C CA . THR A 1 205 ? 31.48654 -25.20412 -21.51307 1.000 106.23124 205 THR A CA 1
ATOM 1524 C C . THR A 1 205 ? 32.75669 -24.73273 -22.20922 1.000 107.22196 205 THR A C 1
ATOM 1525 O O . THR A 1 205 ? 32.80737 -24.62118 -23.43700 1.000 111.97519 205 THR A O 1
ATOM 1529 N N . GLY A 1 206 ? 33.78451 -24.45519 -21.41882 1.000 111.10358 206 GLY A N 1
ATOM 1530 C CA . GLY A 1 206 ? 35.02689 -23.95171 -21.95981 1.000 106.12140 206 GLY A CA 1
ATOM 1531 C C . GLY A 1 206 ? 35.04739 -22.43998 -22.02865 1.000 103.50003 206 GLY A C 1
ATOM 1532 O O . GLY A 1 206 ? 34.16978 -21.73808 -21.51665 1.000 109.37705 206 GLY A O 1
ATOM 1533 N N . GLY A 1 207 ? 36.08262 -21.93164 -22.68947 1.000 107.18220 207 GLY A N 1
ATOM 1534 C CA . GLY A 1 207 ? 36.27206 -20.49922 -22.78799 1.000 110.79053 207 GLY A CA 1
ATOM 1535 C C . GLY A 1 207 ? 36.98950 -19.93094 -21.58207 1.000 119.87320 207 GLY A C 1
ATOM 1536 O O . GLY A 1 207 ? 37.95497 -20.52444 -21.09213 1.000 119.51789 207 GLY A O 1
ATOM 1537 N N . VAL A 1 208 ? 36.52626 -18.78334 -21.08920 1.000 111.32323 208 VAL A N 1
ATOM 1538 C CA . VAL A 1 208 ? 37.15921 -18.12677 -19.95053 1.000 106.14629 208 VAL A CA 1
ATOM 1539 C C . VAL A 1 208 ? 36.10043 -17.69869 -18.94208 1.000 102.98012 208 VAL A C 1
ATOM 1540 O O . VAL A 1 208 ? 36.27534 -16.70740 -18.22434 1.000 95.95033 208 VAL A O 1
ATOM 1544 N N . HIS A 1 209 ? 35.00056 -18.44467 -18.87404 1.000 100.19753 209 HIS A N 1
ATOM 1545 C CA . HIS A 1 209 ? 33.92838 -18.17128 -17.92961 1.000 103.54267 209 HIS A CA 1
ATOM 1546 C C . HIS A 1 209 ? 33.48577 -19.46137 -17.25730 1.000 115.37040 209 HIS A C 1
ATOM 1547 O O . HIS A 1 209 ? 33.60889 -20.55177 -17.82230 1.000 115.89941 209 HIS A O 1
ATOM 1554 N N . ALA A 1 210 ? 32.96489 -19.32259 -16.04134 1.000 101.11801 210 ALA A N 1
ATOM 1555 C CA . ALA A 1 210 ? 32.34756 -20.44728 -15.35269 1.000 102.81031 210 ALA A CA 1
ATOM 1556 C C . ALA A 1 210 ? 30.99730 -20.74666 -15.99044 1.000 102.69451 210 ALA A C 1
ATOM 1557 O O . ALA A 1 210 ? 30.13184 -19.86874 -16.06596 1.000 98.21239 210 ALA A O 1
ATOM 1559 N N . SER A 1 211 ? 30.81788 -21.97625 -16.45697 1.000 104.03697 211 SER A N 1
ATOM 1560 C CA . SER A 1 211 ? 29.58308 -22.35770 -17.12243 1.000 108.64805 211 SER A CA 1
ATOM 1561 C C . SER A 1 211 ? 28.55882 -22.86278 -16.11017 1.000 96.61240 211 SER A C 1
ATOM 1562 O O . SER A 1 211 ? 28.88891 -23.21923 -14.97663 1.000 101.13136 211 SER A O 1
ATOM 1565 N N . LEU A 1 212 ? 27.29496 -22.88571 -16.54179 1.000 99.73739 212 LEU A N 1
ATOM 1566 C CA . LEU A 1 212 ? 26.21038 -23.28175 -15.64816 1.000 100.02953 212 LEU A CA 1
ATOM 1567 C C . LEU A 1 212 ? 26.32902 -24.74513 -15.24064 1.000 116.53940 212 LEU A C 1
ATOM 1568 O O . LEU A 1 212 ? 26.06919 -25.09389 -14.08275 1.000 132.18338 212 LEU A O 1
ATOM 1573 N N . ASP A 1 213 ? 26.71316 -25.61666 -16.17706 1.000 109.96784 213 ASP A N 1
ATOM 1574 C CA . ASP A 1 213 ? 26.83561 -27.03491 -15.85458 1.000 122.30353 213 ASP A CA 1
ATOM 1575 C C . ASP A 1 213 ? 27.93101 -27.27278 -14.82283 1.000 119.95851 213 ASP A C 1
ATOM 1576 O O . ASP A 1 213 ? 27.78262 -28.11864 -13.93331 1.000 123.34312 213 ASP A O 1
ATOM 1581 N N . GLU A 1 214 ? 29.03752 -26.53070 -14.92255 1.000 115.59630 214 GLU A N 1
ATOM 1582 C CA . GLU A 1 214 ? 30.09489 -26.64237 -13.92373 1.000 118.19924 214 GLU A CA 1
ATOM 1583 C C . GLU A 1 214 ? 29.61004 -26.20800 -12.54765 1.000 131.82193 214 GLU A C 1
ATOM 1584 O O . GLU A 1 214 ? 30.09903 -26.71129 -11.52981 1.000 129.93223 214 GLU A O 1
ATOM 1590 N N . LEU A 1 215 ? 28.65166 -25.28037 -12.49421 1.000 119.75124 215 LEU A N 1
ATOM 1591 C CA . LEU A 1 215 ? 28.07362 -24.89545 -11.21164 1.000 117.84575 215 LEU A CA 1
ATOM 1592 C C . LEU A 1 215 ? 27.17881 -25.99823 -10.66131 1.000 121.24879 215 LEU A C 1
ATOM 1593 O O . LEU A 1 215 ? 27.17835 -26.25995 -9.45300 1.000 121.84360 215 LEU A O 1
ATOM 1598 N N . LEU A 1 216 ? 26.41212 -26.65872 -11.53236 1.000 116.06795 216 LEU A N 1
ATOM 1599 C CA . LEU A 1 216 ? 25.57873 -27.77075 -11.09284 1.000 128.21151 216 LEU A CA 1
ATOM 1600 C C . LEU A 1 216 ? 26.40094 -29.00444 -10.74479 1.000 135.99402 216 LEU A C 1
ATOM 1601 O O . LEU A 1 216 ? 25.93856 -29.83950 -9.96014 1.000 133.12263 216 LEU A O 1
ATOM 1606 N N . ASN A 1 217 ? 27.60455 -29.13978 -11.30868 1.000 135.61504 217 ASN A N 1
ATOM 1607 C CA . ASN A 1 217 ? 28.49740 -30.22000 -10.90584 1.000 139.41287 217 ASN A CA 1
ATOM 1608 C C . ASN A 1 217 ? 28.98925 -30.04916 -9.47518 1.000 138.11008 217 ASN A C 1
ATOM 1609 O O . ASN A 1 217 ? 29.42618 -31.02733 -8.85959 1.000 138.17324 217 ASN A O 1
ATOM 1614 N N . TYR A 1 218 ? 28.92866 -28.83524 -8.94090 1.000 139.30042 218 TYR A N 1
ATOM 1615 C CA . TYR A 1 218 ? 29.32259 -28.53118 -7.56862 1.000 125.59089 218 TYR A CA 1
ATOM 1616 C C . TYR A 1 218 ? 28.13589 -27.86390 -6.87733 1.000 125.55667 218 TYR A C 1
ATOM 1617 O O . TYR A 1 218 ? 28.16453 -26.66636 -6.58081 1.000 123.95385 218 TYR A O 1
ATOM 1626 N N . ILE A 1 219 ? 27.08872 -28.64456 -6.62600 1.000 122.74813 219 ILE A N 1
ATOM 1627 C CA . ILE A 1 219 ? 25.81038 -28.09953 -6.17048 1.000 120.80842 219 ILE A CA 1
ATOM 1628 C C . ILE A 1 219 ? 25.10861 -28.97479 -5.12872 1.000 135.03118 219 ILE A C 1
ATOM 1629 O O . ILE A 1 219 ? 24.37352 -28.42325 -4.29645 1.000 138.82111 219 ILE A O 1
ATOM 1634 N N . PRO A 1 220 ? 25.27002 -30.32969 -5.10473 1.000 127.78854 220 PRO A N 1
ATOM 1635 C CA . PRO A 1 220 ? 24.57163 -31.10120 -4.06297 1.000 117.67680 220 PRO A CA 1
ATOM 1636 C C . PRO A 1 220 ? 25.11407 -30.85163 -2.66312 1.000 122.11417 220 PRO A C 1
ATOM 1637 O O . PRO A 1 220 ? 25.94524 -31.62046 -2.16892 1.000 123.61172 220 PRO A O 1
ATOM 1641 N N . GLU A 1 221 ? 24.64060 -29.78577 -2.01350 1.000 126.23611 221 GLU A N 1
ATOM 1642 C CA . GLU A 1 221 ? 25.05065 -29.46395 -0.65038 1.000 129.85760 221 GLU A CA 1
ATOM 1643 C C . GLU A 1 221 ? 24.08574 -28.46005 -0.02440 1.000 127.04937 221 GLU A C 1
ATOM 1644 O O . GLU A 1 221 ? 24.24525 -28.07444 1.13895 1.000 125.05965 221 GLU A O 1
ATOM 1650 N N . GLU A 1 222 ? 23.07964 -28.04001 -0.79433 1.000 123.87738 222 GLU A N 1
ATOM 1651 C CA . GLU A 1 222 ? 22.02958 -27.11551 -0.35998 1.000 123.01403 222 GLU A CA 1
ATOM 1652 C C . GLU A 1 222 ? 22.55904 -25.72798 -0.01364 1.000 120.87169 222 GLU A C 1
ATOM 1653 O O . GLU A 1 222 ? 21.88346 -24.96027 0.67924 1.000 120.07639 222 GLU A O 1
ATOM 1659 N N . ASP A 1 223 ? 23.75361 -25.37774 -0.47821 1.000 129.62806 223 ASP A N 1
ATOM 1660 C CA . ASP A 1 223 ? 24.18933 -23.98894 -0.42766 1.000 128.62530 223 ASP A CA 1
ATOM 1661 C C . ASP A 1 223 ? 23.62925 -23.17081 -1.58229 1.000 121.02966 223 ASP A C 1
ATOM 1662 O O . ASP A 1 223 ? 24.00344 -22.00392 -1.74188 1.000 118.54515 223 ASP A O 1
ATOM 1667 N N . GLN A 1 224 ? 22.73357 -23.76291 -2.37729 1.000 132.55380 224 GLN A N 1
ATOM 1668 C CA . GLN A 1 224 ? 22.18327 -23.09828 -3.55168 1.000 132.94858 224 GLN A CA 1
ATOM 1669 C C . GLN A 1 224 ? 21.33612 -21.88441 -3.19703 1.000 125.71351 224 GLN A C 1
ATOM 1670 O O . GLN A 1 224 ? 21.13930 -21.01391 -4.05161 1.000 129.92717 224 GLN A O 1
ATOM 1676 N N . ASP A 1 225 ? 20.82449 -21.81096 -1.96561 1.000 128.37580 225 ASP A N 1
ATOM 1677 C CA . ASP A 1 225 ? 20.02975 -20.65589 -1.56185 1.000 119.21417 225 ASP A CA 1
ATOM 1678 C C . ASP A 1 225 ? 20.84829 -19.37262 -1.60769 1.000 113.61350 225 ASP A C 1
ATOM 1679 O O . ASP A 1 225 ? 20.29273 -18.28945 -1.82194 1.000 117.43765 225 ASP A O 1
ATOM 1684 N N . ARG A 1 226 ? 22.16491 -19.47458 -1.43075 1.000 104.23343 226 ARG A N 1
ATOM 1685 C CA . ARG A 1 226 ? 23.03002 -18.30299 -1.38728 1.000 119.84056 226 ARG A CA 1
ATOM 1686 C C . ARG A 1 226 ? 23.51848 -17.86561 -2.76166 1.000 116.68229 226 ARG A C 1
ATOM 1687 O O . ARG A 1 226 ? 23.83080 -16.68405 -2.95050 1.000 108.31550 226 ARG A O 1
ATOM 1695 N N . VAL A 1 227 ? 23.59021 -18.78181 -3.72205 1.000 102.13321 227 VAL A N 1
ATOM 1696 C CA . VAL A 1 227 ? 24.24750 -18.50827 -4.99527 1.000 121.46710 227 VAL A CA 1
ATOM 1697 C C . VAL A 1 227 ? 23.32366 -17.70489 -5.90024 1.000 115.64009 227 VAL A C 1
ATOM 1698 O O . VAL A 1 227 ? 22.11774 -17.96847 -5.98401 1.000 121.46184 227 VAL A O 1
ATOM 1702 N N . PHE A 1 228 ? 23.89758 -16.71681 -6.58535 1.000 100.48558 228 PHE A N 1
ATOM 1703 C CA . PHE A 1 228 ? 23.20458 -15.92587 -7.59218 1.000 119.32994 228 PHE A CA 1
ATOM 1704 C C . PHE A 1 228 ? 24.07868 -15.83587 -8.83448 1.000 105.42038 228 PHE A C 1
ATOM 1705 O O . PHE A 1 228 ? 25.29195 -15.63044 -8.73527 1.000 93.92690 228 PHE A O 1
ATOM 1713 N N . LEU A 1 229 ? 23.46147 -15.99211 -10.00102 1.000 99.84821 229 LEU A N 1
ATOM 1714 C CA . LEU A 1 229 ? 24.18713 -16.06688 -11.25996 1.000 106.25951 229 LEU A CA 1
ATOM 1715 C C . LEU A 1 229 ? 24.11714 -14.73948 -12.00534 1.000 99.76136 229 LEU A C 1
ATOM 1716 O O . LEU A 1 229 ? 23.16208 -13.97246 -11.86113 1.000 97.40582 229 LEU A O 1
ATOM 1721 N N . MET A 1 230 ? 25.13996 -14.48368 -12.81620 1.000 89.88424 230 MET A N 1
ATOM 1722 C CA . MET A 1 230 ? 25.28478 -13.21168 -13.51222 1.000 92.08450 230 MET A CA 1
ATOM 1723 C C . MET A 1 230 ? 26.27639 -13.39534 -14.65465 1.000 97.06404 230 MET A C 1
ATOM 1724 O O . MET A 1 230 ? 26.87118 -14.46430 -14.82007 1.000 93.58468 230 MET A O 1
ATOM 1729 N N . HIS A 1 231 ? 26.44624 -12.33290 -15.44729 1.000 92.27171 231 HIS A N 1
ATOM 1730 C CA . HIS A 1 231 ? 27.49424 -12.25881 -16.46756 1.000 91.96378 231 HIS A CA 1
ATOM 1731 C C . HIS A 1 231 ? 27.34882 -13.38294 -17.49422 1.000 100.34900 231 HIS A C 1
ATOM 1732 O O . HIS A 1 231 ? 28.31224 -14.06798 -17.84337 1.000 100.09370 231 HIS A O 1
ATOM 1739 N N . TYR A 1 232 ? 26.12666 -13.56295 -17.98539 1.000 95.42245 232 TYR A N 1
ATOM 1740 C CA . TYR A 1 232 ? 25.77886 -14.66811 -18.86671 1.000 100.80097 232 TYR A CA 1
ATOM 1741 C C . TYR A 1 232 ? 25.49269 -14.17434 -20.28010 1.000 101.72684 232 TYR A C 1
ATOM 1742 O O . TYR A 1 232 ? 25.44533 -12.97221 -20.55420 1.000 101.93972 232 TYR A O 1
ATOM 1751 N N . GLY A 1 233 ? 25.29178 -15.13465 -21.17848 1.000 105.80588 233 GLY A N 1
ATOM 1752 C CA . GLY A 1 233 ? 24.99238 -14.83997 -22.56284 1.000 109.47614 233 GLY A CA 1
ATOM 1753 C C . GLY A 1 233 ? 23.63705 -14.17676 -22.73305 1.000 112.61604 233 GLY A C 1
ATOM 1754 O O . GLY A 1 233 ? 22.87968 -13.95681 -21.78700 1.000 110.59610 233 GLY A O 1
ATOM 1755 N N . ASP A 1 234 ? 23.32471 -13.86061 -23.98938 1.000 116.11025 234 ASP A N 1
ATOM 1756 C CA . ASP A 1 234 ? 22.12734 -13.08330 -24.28175 1.000 118.51664 234 ASP A CA 1
ATOM 1757 C C . ASP A 1 234 ? 20.88069 -13.94875 -24.43155 1.000 121.72096 234 ASP A C 1
ATOM 1758 O O . ASP A 1 234 ? 19.78825 -13.52530 -24.03822 1.000 123.45435 234 ASP A O 1
ATOM 1763 N N . ASN A 1 235 ? 21.01068 -15.14567 -24.99871 1.000 123.02009 235 ASN A N 1
ATOM 1764 C CA . ASN A 1 235 ? 19.88762 -16.07902 -25.07331 1.000 126.50674 235 ASN A CA 1
ATOM 1765 C C . ASN A 1 235 ? 19.59775 -16.58349 -23.66545 1.000 122.90935 235 ASN A C 1
ATOM 1766 O O . ASN A 1 235 ? 20.25550 -17.50035 -23.16902 1.000 122.55091 235 ASN A O 1
ATOM 1771 N N . MET A 1 236 ? 18.59810 -15.98227 -23.01844 1.000 129.18312 236 MET A N 1
ATOM 1772 C CA . MET A 1 236 ? 18.40766 -16.10151 -21.58014 1.000 116.04997 236 MET A CA 1
ATOM 1773 C C . MET A 1 236 ? 17.15277 -16.87032 -21.17984 1.000 117.31591 236 MET A C 1
ATOM 1774 O O . MET A 1 236 ? 17.00614 -17.20354 -19.99795 1.000 114.00762 236 MET A O 1
ATOM 1779 N N . GLU A 1 237 ? 16.26389 -17.18095 -22.12633 1.000 121.98796 237 GLU A N 1
ATOM 1780 C CA . GLU A 1 237 ? 14.97421 -17.80673 -21.84103 1.000 123.21982 237 GLU A CA 1
ATOM 1781 C C . GLU A 1 237 ? 15.09390 -19.00682 -20.90601 1.000 119.59711 237 GLU A C 1
ATOM 1782 O O . GLU A 1 237 ? 15.11550 -20.15573 -21.35919 1.000 123.88370 237 GLU A O 1
ATOM 1788 N N . ASP A 1 238 ? 15.16820 -18.74923 -19.60274 1.000 123.48438 238 ASP A N 1
ATOM 1789 C CA . ASP A 1 238 ? 15.26541 -19.81374 -18.60808 1.000 129.15085 238 ASP A CA 1
ATOM 1790 C C . ASP A 1 238 ? 14.36029 -19.51079 -17.41627 1.000 122.38162 238 ASP A C 1
ATOM 1791 O O . ASP A 1 238 ? 14.83662 -19.24725 -16.31145 1.000 118.68118 238 ASP A O 1
ATOM 1796 N N . GLY A 1 244 ? 19.64743 -26.30855 -9.43136 1.000 123.27797 244 GLY A N 1
ATOM 1797 C CA . GLY A 1 244 ? 18.63883 -25.47693 -10.06136 1.000 128.71283 244 GLY A CA 1
ATOM 1798 C C . GLY A 1 244 ? 18.02102 -24.46270 -9.11856 1.000 140.08525 244 GLY A C 1
ATOM 1799 O O . GLY A 1 244 ? 17.35749 -23.52145 -9.55423 1.000 143.27773 244 GLY A O 1
ATOM 1800 N N . ARG A 1 245 ? 18.24321 -24.65900 -7.81597 1.000 135.49133 245 ARG A N 1
ATOM 1801 C CA . ARG A 1 245 ? 17.71213 -23.74031 -6.81461 1.000 123.61622 245 ARG A CA 1
ATOM 1802 C C . ARG A 1 245 ? 18.30101 -22.34170 -6.93779 1.000 130.24070 245 ARG A C 1
ATOM 1803 O O . ARG A 1 245 ? 17.69348 -21.38165 -6.45083 1.000 136.78886 245 ARG A O 1
ATOM 1811 N N . MET A 1 246 ? 19.46673 -22.20624 -7.56643 1.000 118.61251 246 MET A N 1
ATOM 1812 C CA . MET A 1 246 ? 20.08719 -20.89822 -7.72103 1.000 119.79423 246 MET A CA 1
ATOM 1813 C C . MET A 1 246 ? 19.22350 -19.99754 -8.59493 1.000 126.50819 246 MET A C 1
ATOM 1814 O O . MET A 1 246 ? 18.70968 -20.41820 -9.63512 1.000 143.89975 246 MET A O 1
ATOM 1819 N N . ARG A 1 247 ? 19.06391 -18.75026 -8.16412 1.000 114.36795 247 ARG A N 1
ATOM 1820 C CA . ARG A 1 247 ? 18.26492 -17.76735 -8.88229 1.000 123.00056 247 ARG A CA 1
ATOM 1821 C C . ARG A 1 247 ? 19.18298 -16.78305 -9.59371 1.000 124.50337 247 ARG A C 1
ATOM 1822 O O . ARG A 1 247 ? 20.15405 -16.29582 -9.00524 1.000 129.10129 247 ARG A O 1
ATOM 1830 N N . PHE A 1 248 ? 18.87508 -16.49718 -10.85572 1.000 114.49789 248 PHE A N 1
ATOM 1831 C CA . PHE A 1 248 ? 19.65717 -15.53524 -11.61698 1.000 115.46380 248 PHE A CA 1
ATOM 1832 C C . PHE A 1 248 ? 19.48336 -14.13077 -11.05119 1.000 120.70390 248 PHE A C 1
ATOM 1833 O O . PHE A 1 248 ? 18.46190 -13.80192 -10.44176 1.000 116.77711 248 PHE A O 1
ATOM 1841 N N . ALA A 1 249 ? 20.50022 -13.29815 -11.25813 1.000 114.34091 249 ALA A N 1
ATOM 1842 C CA . ALA A 1 249 ? 20.41207 -11.89710 -10.86938 1.000 105.69777 249 ALA A CA 1
ATOM 1843 C C . ALA A 1 249 ? 19.52044 -11.15460 -11.85601 1.000 112.96180 249 ALA A C 1
ATOM 1844 O O . ALA A 1 249 ? 19.80857 -11.11449 -13.05697 1.000 102.02364 249 ALA A O 1
ATOM 1846 N N . LEU A 1 250 ? 18.43437 -10.57658 -11.35375 1.000 114.47015 250 LEU A N 1
ATOM 1847 C CA . LEU A 1 250 ? 17.47172 -9.87488 -12.19208 1.000 111.87773 250 LEU A CA 1
ATOM 1848 C C . LEU A 1 250 ? 17.90739 -8.42170 -12.34292 1.000 107.88778 250 LEU A C 1
ATOM 1849 O O . LEU A 1 250 ? 18.11019 -7.72218 -11.34390 1.000 105.14271 250 LEU A O 1
ATOM 1854 N N . GLN A 1 251 ? 18.05540 -7.97379 -13.58806 1.000 98.08398 251 GLN A N 1
ATOM 1855 C CA . GLN A 1 251 ? 18.46769 -6.60097 -13.84740 1.000 98.59720 251 GLN A CA 1
ATOM 1856 C C . GLN A 1 251 ? 17.36927 -5.63374 -13.42617 1.000 102.37397 251 GLN A C 1
ATOM 1857 O O . GLN A 1 251 ? 16.20544 -5.79335 -13.80627 1.000 106.27443 251 GLN A O 1
ATOM 1863 N N . GLY A 1 252 ? 17.74131 -4.62680 -12.64124 1.000 102.49160 252 GLY A N 1
ATOM 1864 C CA . GLY A 1 252 ? 16.76745 -3.67994 -12.14220 1.000 107.71327 252 GLY A CA 1
ATOM 1865 C C . GLY A 1 252 ? 16.02049 -4.13007 -10.90998 1.000 119.34362 252 GLY A C 1
ATOM 1866 O O . GLY A 1 252 ? 14.92654 -3.62289 -10.64419 1.000 124.05734 252 GLY A O 1
ATOM 1867 N N . ARG A 1 253 ? 16.57508 -5.06927 -10.14677 1.000 120.21363 253 ARG A N 1
ATOM 1868 C CA . ARG A 1 253 ? 15.97252 -5.54601 -8.90970 1.000 130.05429 253 ARG A CA 1
ATOM 1869 C C . ARG A 1 253 ? 16.88001 -5.17914 -7.74526 1.000 126.11171 253 ARG A C 1
ATOM 1870 O O . ARG A 1 253 ? 18.08248 -5.46050 -7.77800 1.000 119.66883 253 ARG A O 1
ATOM 1878 N N . THR A 1 254 ? 16.30357 -4.55339 -6.72312 1.000 128.50083 254 THR A N 1
ATOM 1879 C CA . THR A 1 254 ? 17.06835 -4.05533 -5.58902 1.000 129.44568 254 THR A CA 1
ATOM 1880 C C . THR A 1 254 ? 17.17103 -5.11208 -4.49604 1.000 118.23908 254 THR A C 1
ATOM 1881 O O . THR A 1 254 ? 16.22518 -5.86840 -4.25448 1.000 118.14170 254 THR A O 1
ATOM 1885 N N . TYR A 1 255 ? 18.33176 -5.15748 -3.84382 1.000 112.12706 255 TYR A N 1
ATOM 1886 C CA . TYR A 1 255 ? 18.58429 -6.07279 -2.73213 1.000 116.14333 255 TYR A CA 1
ATOM 1887 C C . TYR A 1 255 ? 18.30024 -7.52653 -3.10383 1.000 112.70608 255 TYR A C 1
ATOM 1888 O O . TYR A 1 255 ? 19.06204 -8.14917 -3.84354 1.000 106.54482 255 TYR A O 1
#

InterPro domains:
  IPR001279 Metallo-beta-lactamase [SM00849] (21-230)
  IPR036866 Ribonuclease Z/Hydroxyacylglutathione hydrolase-like [G3DSA:3.60.15.10] (5-253)
  IPR036866 Ribonuclease Z/Hydroxyacylglutathione hydrolase-like [SSF56281] (6-237)

Radius of gyration: 17.06 Å; Cα contacts (8 Å, |Δi|>4): 548; chains: 1; bounding box: 35×52×37 Å

Nearest PDB structures (foldseek):
  7t28-assembly1_A-2  TM=1.004E+00  e=3.299E-56  Bacillus phage BSP38
  7u2r-assembly1_A-2  TM=8.556E-01  e=1.214E-24  Paenibacillus sp. J14
  8gyg-assembly1_B  TM=7.331E-01  e=3.128E-11  Paraglaciecola sp. T6c
  2fk6-assembly1_A-2  TM=7.219E-01  e=2.991E-10  Bacillus subtilis
  7bz3-assembly1_D  TM=7.212E-01  e=2.241E-09  uncultured bacterium

B-factor: mean 104.61, std 23.68, range [40.5, 247.74]

CATH classification: 3.60.15.10

Sequence (238 aa):
TQIRMVGTGSAFSKKFYNNSALVTFTNGYNLLIDCGHSVPKGLHDADIPLESIDGILITHTHADHIGGLEEVALYNKFVLGGRKIDLLVPNTLVESLWENSLKGGLRYSDTLSLSDYFTVRSLKTFTSGAARTQLEENIAIKLYPTFHVSHMASYAVGLEDRGEDKVFYSSTIFDEYLIDTYSWVFHDCQFFTGGVHASLDELLNYIPEEDQDRVFLMHYGDNMEDGRMRFALQGRTY